Protein AF-X1AH30-F1 (afdb_monomer_lite)

Radius of gyration: 18.86 Å; chains: 1; bounding box: 40×48×44 Å

Foldseek 3Di:
DPCVVVVVVCVPPLPDAAEDEDLEDDDPNHQDVPVPWDWDADLPSNYIYTYNDDPCCRGVCQPVVNLVNVQSVCVVVVWHKDQWWWWWDADPPRDTDIDIDDDDPPPCQQVVLQPPPIGGQGRTIWIWDQDPNDIDIHDPDQWHKDWCQPPDCPRRVRVVCLQPDDDDWDADPFDADPNRTAHDPRHDTIITGGD

Secondary structure (DSSP, 8-state):
--HHHHHHHHTT---S-EEEEE--SEETTEE--GGG-EEEEETTTTEEEEES--SGGGT-IIIIIHHHHHHHHHHHHT-EEESEEEEEEEEGGGEEEEEEEE--TTSSHHHHHT-TTSEEEESS-EEEEEETTEEEEE---SEEEE--TT--TTT-HHHHHHHHSSS--EE-S-EEETTEEE-TTSS---EEEE-

Structure (mmCIF, N/CA/C/O backbone):
data_AF-X1AH30-F1
#
_entry.id   AF-X1AH30-F1
#
loop_
_atom_site.group_PDB
_atom_site.id
_atom_site.type_symbol
_atom_site.label_atom_id
_atom_site.label_alt_id
_atom_site.label_comp_id
_atom_site.label_asym_id
_atom_site.label_entity_id
_atom_site.label_seq_id
_atom_site.pdbx_PDB_ins_code
_atom_site.Cartn_x
_atom_site.Cartn_y
_atom_site.Cartn_z
_atom_site.occupancy
_atom_site.B_iso_or_equiv
_atom_site.auth_seq_id
_atom_site.auth_comp_id
_atom_site.auth_asym_id
_atom_site.auth_atom_id
_atom_site.pdbx_PDB_model_num
ATOM 1 N N . ARG A 1 1 ? 9.367 0.865 9.653 1.00 57.19 1 ARG A N 1
ATOM 2 C CA . ARG A 1 1 ? 9.700 0.164 10.931 1.00 57.19 1 ARG A CA 1
ATOM 3 C C . ARG A 1 1 ? 10.376 -1.174 10.608 1.00 57.19 1 ARG A C 1
ATOM 5 O O . ARG A 1 1 ? 9.945 -1.777 9.632 1.00 57.19 1 ARG A O 1
ATOM 12 N N . PRO A 1 2 ? 11.380 -1.659 11.365 1.00 63.94 2 PRO A N 1
ATOM 13 C CA . PRO A 1 2 ? 11.959 -2.989 11.145 1.00 63.94 2 PRO A CA 1
ATOM 14 C C . PRO A 1 2 ? 10.954 -4.086 11.525 1.00 63.94 2 PRO A C 1
ATOM 16 O O . PRO A 1 2 ? 10.577 -4.197 12.687 1.00 63.94 2 PRO A O 1
ATOM 19 N N . ALA A 1 3 ? 10.514 -4.898 10.560 1.00 73.94 3 ALA A N 1
ATOM 20 C CA . ALA A 1 3 ? 9.522 -5.952 10.809 1.00 73.94 3 ALA A CA 1
ATOM 21 C C . ALA A 1 3 ? 10.065 -7.121 11.660 1.00 73.94 3 ALA A C 1
ATOM 23 O O . ALA A 1 3 ? 9.287 -7.852 12.261 1.00 73.94 3 ALA A O 1
ATOM 24 N N . TYR A 1 4 ? 11.392 -7.276 11.743 1.00 81.44 4 TYR A N 1
ATOM 25 C CA . TYR A 1 4 ? 12.067 -8.371 12.449 1.00 81.44 4 TYR A CA 1
ATOM 26 C C . TYR A 1 4 ? 11.728 -8.449 13.947 1.00 81.44 4 TYR A C 1
ATOM 28 O O . TYR A 1 4 ? 11.507 -9.539 14.474 1.00 81.44 4 TYR A O 1
ATOM 36 N N . GLU A 1 5 ? 11.629 -7.305 14.632 1.00 86.31 5 GLU A N 1
ATOM 37 C CA . GLU A 1 5 ? 11.258 -7.273 16.054 1.00 86.31 5 GLU A CA 1
ATOM 38 C C . GLU A 1 5 ? 9.797 -7.664 16.288 1.00 86.31 5 GLU A C 1
ATOM 40 O O . GLU A 1 5 ? 9.486 -8.264 17.312 1.00 86.31 5 GLU A O 1
ATOM 45 N N . GLU A 1 6 ? 8.901 -7.382 15.338 1.00 83.69 6 GLU A N 1
ATOM 46 C CA . GLU A 1 6 ? 7.503 -7.814 15.426 1.00 83.69 6 GLU A CA 1
ATOM 47 C C . GLU A 1 6 ? 7.365 -9.300 15.076 1.00 83.69 6 GLU A C 1
ATOM 49 O O . GLU A 1 6 ? 6.706 -10.044 15.795 1.00 83.69 6 GLU A O 1
ATOM 54 N N . PHE A 1 7 ? 8.070 -9.761 14.038 1.00 85.00 7 PHE A N 1
ATOM 55 C CA . PHE A 1 7 ? 8.087 -11.166 13.629 1.00 85.00 7 PHE A CA 1
ATOM 56 C C . PHE A 1 7 ? 8.587 -12.091 14.749 1.00 85.00 7 PHE A C 1
ATOM 58 O O . PHE A 1 7 ? 8.002 -13.146 14.981 1.00 85.00 7 PHE A O 1
ATOM 65 N N . LYS A 1 8 ? 9.603 -11.675 15.520 1.00 87.75 8 LYS A N 1
ATOM 66 C CA . LYS A 1 8 ? 10.057 -12.427 16.703 1.00 87.75 8 LYS A CA 1
ATOM 67 C C . LYS A 1 8 ? 8.978 -12.567 17.786 1.00 87.75 8 LYS A C 1
ATOM 69 O O . LYS A 1 8 ? 8.911 -13.616 18.418 1.00 87.75 8 LYS A O 1
ATOM 74 N N . LYS A 1 9 ? 8.110 -11.565 17.983 1.00 89.06 9 LYS A N 1
ATOM 75 C CA . LYS A 1 9 ? 7.000 -11.643 18.957 1.00 89.06 9 LYS A CA 1
ATOM 76 C C . LYS A 1 9 ? 5.902 -12.618 18.538 1.00 89.06 9 LYS A C 1
ATOM 78 O O . LYS A 1 9 ? 5.187 -13.104 19.407 1.00 89.06 9 LYS A O 1
ATOM 83 N N . LEU A 1 10 ? 5.762 -12.910 17.239 1.00 88.00 10 LEU A N 1
ATOM 84 C CA . LEU A 1 10 ? 4.770 -13.874 16.754 1.00 88.00 10 LEU A CA 1
ATOM 85 C C . LEU A 1 10 ? 5.019 -15.279 17.316 1.00 88.00 10 LEU A C 1
ATOM 87 O O . LEU A 1 10 ? 4.065 -16.035 17.455 1.00 88.00 10 LEU A O 1
ATOM 91 N N . ASN A 1 11 ? 6.267 -15.631 17.655 1.00 88.56 11 ASN A N 1
ATOM 92 C CA . ASN A 1 11 ? 6.624 -16.897 18.309 1.00 88.56 11 ASN A CA 1
ATOM 93 C C . ASN A 1 11 ? 6.034 -18.146 17.605 1.00 88.56 11 ASN A C 1
ATOM 95 O O . ASN A 1 11 ? 5.509 -19.053 18.245 1.00 88.56 11 ASN A O 1
ATOM 99 N N . GLY A 1 12 ? 6.067 -18.157 16.266 1.00 86.94 12 GLY A N 1
ATOM 100 C CA . GLY A 1 12 ? 5.479 -19.215 15.431 1.00 86.94 12 GLY A CA 1
ATOM 101 C C . GLY A 1 12 ? 3.998 -19.031 15.065 1.00 86.94 12 GLY A C 1
ATOM 102 O O . GLY A 1 12 ? 3.467 -19.844 14.314 1.00 86.94 12 GLY A O 1
ATOM 103 N N . SER A 1 13 ? 3.332 -17.975 15.544 1.00 89.88 13 SER A N 1
ATOM 104 C CA . SER A 1 13 ? 1.950 -17.640 15.171 1.00 89.88 13 SER A CA 1
ATOM 105 C C . SER A 1 13 ? 1.798 -17.365 13.664 1.00 89.88 13 SER A C 1
ATOM 107 O O . SER A 1 13 ? 2.613 -16.628 13.101 1.00 89.88 13 SER A O 1
ATOM 109 N N . PRO A 1 14 ? 0.731 -17.877 13.018 1.00 86.94 14 PRO A N 1
ATOM 110 C CA . PRO A 1 14 ? 0.414 -17.597 11.622 1.00 86.94 14 PRO A CA 1
ATOM 111 C C . PRO A 1 14 ? -0.366 -16.286 11.397 1.00 86.94 14 PRO A C 1
ATOM 113 O O . PRO A 1 14 ? -0.721 -16.018 10.253 1.00 86.94 14 PRO A O 1
ATOM 116 N N . ASP A 1 15 ? -0.657 -15.461 12.420 1.00 87.75 15 ASP A N 1
ATOM 117 C CA . ASP A 1 15 ? -1.363 -14.172 12.227 1.00 87.75 15 ASP A CA 1
ATOM 118 C C . ASP A 1 15 ? -0.439 -13.077 11.657 1.00 87.75 15 ASP A C 1
ATOM 120 O O . ASP A 1 15 ? -0.118 -12.075 12.297 1.00 87.75 15 ASP A O 1
ATOM 124 N N . PHE A 1 16 ? 0.015 -13.295 10.425 1.00 89.69 16 PHE A N 1
ATOM 125 C CA . PHE A 1 16 ? 0.706 -12.317 9.597 1.00 89.69 16 PHE A CA 1
ATOM 126 C C . PHE A 1 16 ? 0.351 -12.532 8.123 1.00 89.69 16 PHE A C 1
ATOM 128 O O . PHE A 1 16 ? -0.046 -13.615 7.703 1.00 89.69 16 PHE A O 1
ATOM 135 N N . PHE A 1 17 ? 0.503 -11.488 7.311 1.00 92.31 17 PHE A N 1
ATOM 136 C CA . PHE A 1 17 ? 0.288 -11.594 5.870 1.00 92.31 17 PHE A CA 1
ATOM 137 C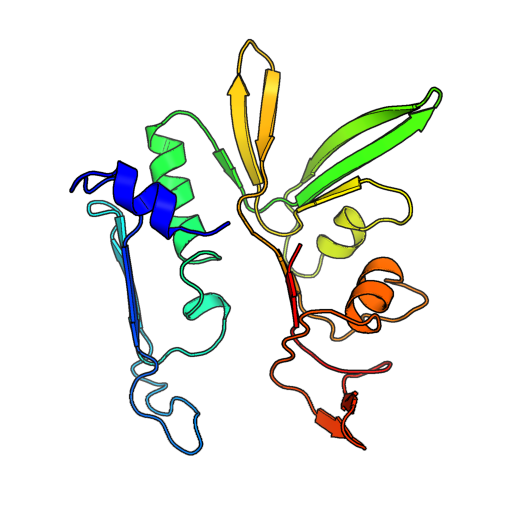 C . PHE A 1 17 ? 1.530 -12.179 5.194 1.00 92.31 17 PHE A C 1
ATOM 139 O O . PHE A 1 17 ? 2.618 -11.601 5.267 1.00 92.31 17 PHE A O 1
ATOM 146 N N . PHE A 1 18 ? 1.368 -13.323 4.532 1.00 92.44 18 PHE A N 1
ATOM 147 C CA . PHE A 1 18 ? 2.451 -14.003 3.825 1.00 92.44 18 PHE A CA 1
ATOM 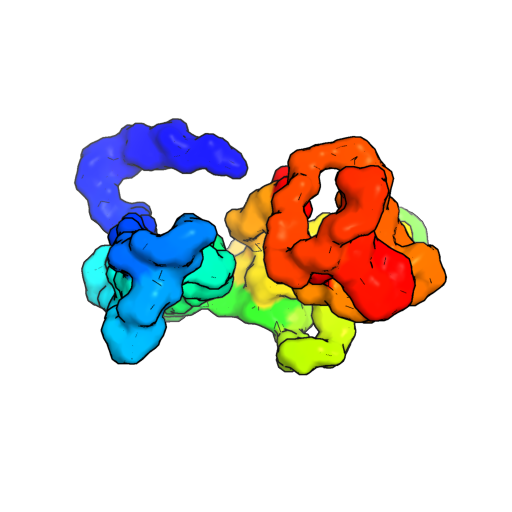148 C C . PHE A 1 18 ? 2.557 -13.500 2.381 1.00 92.44 18 PHE A C 1
ATOM 150 O O . PHE A 1 18 ? 1.557 -13.433 1.667 1.00 92.44 18 PHE A O 1
ATOM 157 N N . PHE A 1 19 ? 3.773 -13.200 1.920 1.00 93.31 19 PHE A N 1
ATOM 158 C CA . PHE A 1 19 ? 4.036 -12.759 0.548 1.00 93.31 19 PHE A CA 1
ATOM 159 C C . PHE A 1 19 ? 5.149 -13.603 -0.067 1.00 93.31 19 PHE A C 1
ATOM 161 O O . PHE A 1 19 ? 6.303 -13.492 0.344 1.00 93.31 19 PHE A O 1
ATOM 168 N N . LEU A 1 20 ? 4.820 -14.394 -1.090 1.00 94.81 20 LEU A N 1
ATOM 169 C CA . LEU A 1 20 ? 5.810 -14.991 -1.981 1.00 94.81 20 LEU A CA 1
ATOM 170 C C . LEU A 1 20 ? 5.837 -14.205 -3.293 1.00 94.81 20 LEU A C 1
ATOM 172 O O . LEU A 1 20 ? 4.838 -14.115 -4.010 1.00 94.81 20 LEU A O 1
ATOM 176 N N . HIS A 1 21 ? 6.99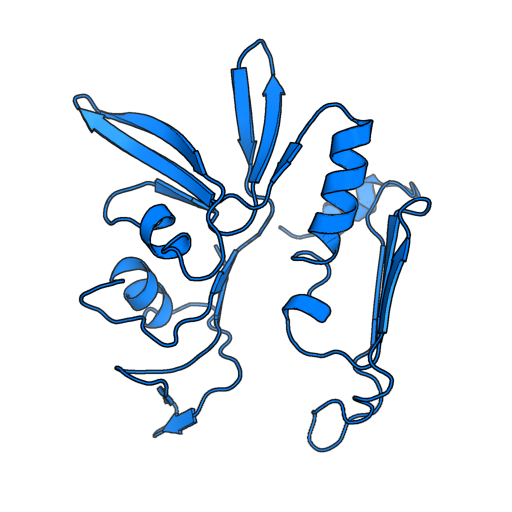6 -13.636 -3.606 1.00 95.81 21 HIS A N 1
ATOM 177 C CA . HIS A 1 21 ? 7.239 -12.893 -4.837 1.00 95.81 21 HIS A CA 1
ATOM 178 C C . HIS A 1 21 ? 8.330 -13.572 -5.663 1.00 95.81 21 HIS A C 1
ATOM 180 O O . HIS A 1 21 ? 9.316 -14.068 -5.121 1.00 95.81 21 HIS A O 1
ATOM 186 N N . SER A 1 22 ? 8.158 -13.574 -6.983 1.00 95.69 22 SER A N 1
ATOM 187 C CA . SER A 1 22 ? 9.225 -13.859 -7.933 1.00 95.69 22 SER A CA 1
ATOM 188 C C . SER A 1 22 ? 9.120 -12.934 -9.139 1.00 95.69 22 SER A C 1
ATOM 190 O O . SER A 1 22 ? 8.065 -12.801 -9.766 1.00 95.69 22 SER A O 1
ATOM 192 N N . ALA A 1 23 ? 10.252 -12.341 -9.509 1.00 95.50 23 ALA A N 1
ATOM 193 C CA . ALA A 1 23 ? 10.381 -11.571 -10.739 1.00 95.50 23 ALA A CA 1
ATOM 194 C C . ALA A 1 23 ? 10.353 -12.453 -12.004 1.00 95.50 23 ALA A C 1
ATOM 196 O O . ALA A 1 23 ? 10.194 -11.927 -13.104 1.00 95.50 23 ALA A O 1
ATOM 197 N N . GLY A 1 24 ? 10.443 -13.781 -11.863 1.00 95.81 24 GLY A N 1
ATOM 198 C CA . GLY A 1 24 ? 10.478 -14.711 -12.989 1.00 95.81 24 GLY A CA 1
ATOM 199 C C . GLY A 1 24 ? 11.814 -14.710 -13.728 1.00 95.81 24 GLY A C 1
ATOM 200 O O . GLY A 1 24 ? 12.845 -14.307 -13.189 1.00 95.81 24 GLY A O 1
ATOM 201 N N . ARG A 1 25 ? 11.787 -15.158 -14.986 1.00 96.81 25 ARG A N 1
ATOM 202 C CA . ARG A 1 25 ? 12.926 -15.064 -15.905 1.00 96.81 25 ARG A CA 1
ATOM 203 C C . ARG A 1 25 ? 13.156 -13.605 -16.300 1.00 96.81 25 ARG A C 1
ATOM 205 O O . ARG A 1 25 ? 12.202 -12.898 -16.637 1.00 96.81 25 ARG A O 1
ATOM 212 N N . LEU A 1 26 ? 14.415 -13.173 -16.271 1.00 96.94 26 LEU A N 1
ATOM 213 C CA . LEU A 1 26 ? 14.823 -11.804 -16.585 1.00 96.94 26 LEU A CA 1
ATOM 214 C C . LEU A 1 26 ? 15.719 -11.760 -17.825 1.00 96.94 26 LEU A C 1
ATOM 216 O O . LEU A 1 26 ? 16.608 -12.594 -17.972 1.00 96.94 26 LEU A O 1
ATOM 220 N N . GLU A 1 27 ? 15.548 -10.729 -18.645 1.00 96.69 27 GLU A N 1
ATOM 221 C CA . GLU A 1 27 ? 16.502 -10.310 -19.677 1.00 96.69 27 GLU A CA 1
ATOM 222 C C . GLU A 1 27 ? 16.795 -8.821 -19.455 1.00 96.69 27 GLU A C 1
ATOM 224 O O . GLU A 1 27 ? 15.880 -8.038 -19.207 1.00 96.69 27 GLU A O 1
ATOM 229 N N . ASN A 1 28 ? 18.072 -8.420 -19.455 1.00 94.12 28 ASN A N 1
ATOM 230 C CA . ASN A 1 28 ? 18.507 -7.053 -19.109 1.00 94.12 28 ASN A CA 1
ATOM 231 C C . ASN A 1 28 ? 17.924 -6.518 -17.777 1.00 94.12 28 ASN A C 1
ATOM 233 O O . ASN A 1 28 ? 17.660 -5.328 -17.627 1.00 94.12 28 ASN A O 1
ATOM 237 N N . GLY A 1 29 ? 17.691 -7.412 -16.808 1.00 90.75 29 GLY A N 1
ATOM 238 C CA . GLY A 1 29 ? 17.073 -7.091 -15.517 1.00 90.75 29 GLY A CA 1
ATOM 239 C C . GLY A 1 29 ? 15.544 -6.954 -15.538 1.00 90.75 29 GLY A C 1
ATOM 240 O O . GLY A 1 29 ? 14.959 -6.743 -14.479 1.00 90.75 29 GLY A O 1
ATOM 241 N N . VAL A 1 30 ? 14.885 -7.111 -16.692 1.00 92.00 30 VAL A N 1
ATOM 242 C CA . VAL A 1 30 ? 13.434 -6.945 -16.874 1.00 92.00 30 VAL A CA 1
ATOM 243 C C . VAL A 1 30 ? 12.738 -8.296 -17.066 1.00 92.00 30 VAL A C 1
ATOM 245 O O . VAL A 1 30 ? 13.224 -9.171 -17.775 1.00 92.00 30 VAL A O 1
ATOM 248 N N . SER A 1 31 ? 11.579 -8.467 -16.431 1.00 94.00 31 SER A N 1
ATOM 249 C CA . SER A 1 31 ? 10.774 -9.689 -16.467 1.00 94.00 31 SER A CA 1
ATOM 250 C C . SER A 1 31 ? 10.052 -9.864 -17.802 1.00 94.00 31 SER A C 1
ATOM 252 O O . SER A 1 31 ? 9.150 -9.087 -18.137 1.00 94.00 31 SER A O 1
ATOM 254 N N . VAL A 1 32 ? 10.451 -10.907 -18.534 1.00 96.00 32 VAL A N 1
ATOM 255 C CA . VAL A 1 32 ? 10.080 -11.163 -19.938 1.00 96.00 32 VAL A CA 1
ATOM 256 C C . VAL A 1 32 ? 8.918 -12.137 -20.128 1.00 96.00 32 VAL A C 1
ATOM 258 O O . VAL A 1 32 ? 8.255 -12.099 -21.161 1.00 96.00 32 VAL A O 1
ATOM 261 N N . ASP A 1 33 ? 8.601 -12.961 -19.129 1.00 95.50 33 ASP A N 1
ATOM 262 C CA . ASP A 1 33 ? 7.477 -13.910 -19.169 1.00 95.50 33 ASP A CA 1
ATOM 263 C C . ASP A 1 33 ? 6.140 -13.205 -18.822 1.00 95.50 33 ASP A C 1
ATOM 265 O O . ASP A 1 33 ? 5.430 -13.545 -17.870 1.00 95.50 33 ASP A O 1
ATOM 269 N N . ILE A 1 34 ? 5.832 -12.145 -19.582 1.00 92.62 34 ILE A N 1
ATOM 270 C CA . ILE A 1 34 ? 4.731 -11.192 -19.350 1.00 92.62 34 ILE A CA 1
ATOM 271 C C . ILE A 1 34 ? 3.357 -11.872 -19.450 1.00 92.62 34 ILE A C 1
ATOM 273 O O . ILE A 1 34 ? 2.466 -11.596 -18.646 1.00 92.62 34 ILE A O 1
ATOM 277 N N . ASP A 1 35 ? 3.204 -12.797 -20.396 1.00 95.75 35 ASP A N 1
ATOM 278 C CA . ASP A 1 35 ? 2.026 -13.647 -20.611 1.00 95.75 35 ASP A CA 1
ATOM 279 C C . ASP A 1 35 ? 1.692 -14.527 -19.390 1.00 95.75 35 ASP A C 1
ATOM 281 O O . ASP A 1 35 ? 0.525 -14.818 -19.097 1.00 95.75 35 ASP A O 1
ATOM 285 N N . LYS A 1 36 ? 2.722 -14.904 -18.626 1.00 95.94 36 LYS A N 1
ATOM 286 C CA . LYS A 1 36 ? 2.649 -15.740 -17.419 1.00 95.94 36 LYS A CA 1
ATOM 287 C C . LYS A 1 36 ? 2.586 -14.916 -16.129 1.00 95.94 36 LYS A C 1
ATOM 289 O O . LYS A 1 36 ? 2.709 -15.485 -15.044 1.00 95.94 36 LYS A O 1
ATOM 294 N N . ARG A 1 37 ? 2.368 -13.596 -16.190 1.00 95.75 37 ARG A N 1
ATOM 295 C CA . ARG A 1 37 ? 2.118 -12.767 -14.994 1.00 95.75 37 ARG A CA 1
ATOM 296 C C . ARG A 1 37 ? 0.869 -13.226 -14.262 1.00 95.75 37 ARG A C 1
ATOM 298 O O . ARG A 1 37 ? -0.220 -13.231 -14.835 1.00 95.75 37 ARG A O 1
ATOM 305 N N . ARG A 1 38 ? 1.007 -13.591 -12.988 1.00 95.38 38 ARG A N 1
ATOM 306 C CA . ARG A 1 38 ? -0.119 -13.969 -12.121 1.00 95.38 38 ARG A CA 1
ATOM 307 C C . ARG A 1 38 ? 0.055 -13.344 -10.742 1.00 95.38 38 ARG A C 1
ATOM 309 O O . ARG A 1 38 ? 1.177 -13.171 -10.267 1.00 95.38 38 ARG A O 1
ATOM 316 N N . ILE A 1 39 ? -1.073 -13.011 -10.124 1.00 95.88 39 ILE A N 1
ATOM 317 C CA . ILE A 1 39 ? -1.175 -12.619 -8.720 1.00 95.88 39 ILE A CA 1
ATOM 318 C C . ILE A 1 39 ? -2.336 -13.425 -8.145 1.00 95.88 39 ILE A C 1
ATOM 320 O O . ILE A 1 39 ? -3.473 -13.242 -8.576 1.00 95.88 39 ILE A O 1
ATOM 324 N N . TYR A 1 40 ? -2.046 -14.313 -7.202 1.00 96.06 40 TYR A N 1
ATOM 325 C CA . TYR A 1 40 ? -3.045 -15.066 -6.447 1.00 96.06 40 TYR A CA 1
ATOM 326 C C . TYR A 1 40 ? -3.115 -14.499 -5.032 1.00 96.06 40 TYR A C 1
ATOM 328 O O . TYR A 1 40 ? -2.081 -14.163 -4.451 1.00 96.06 40 TYR A O 1
ATOM 336 N N . ILE A 1 41 ? -4.326 -14.361 -4.498 1.00 95.75 41 ILE A N 1
ATOM 337 C CA . ILE A 1 41 ? -4.586 -13.793 -3.174 1.00 95.75 41 ILE A CA 1
ATOM 338 C C . ILE A 1 41 ? -5.494 -14.767 -2.438 1.00 95.75 41 ILE A C 1
ATOM 340 O O . ILE A 1 41 ? -6.650 -14.944 -2.813 1.00 95.75 41 ILE A O 1
ATOM 344 N N . ASP A 1 42 ? -4.938 -15.393 -1.413 1.00 95.31 42 ASP A N 1
ATOM 345 C CA . ASP A 1 42 ? -5.619 -16.313 -0.522 1.00 95.31 42 ASP A CA 1
ATOM 346 C C . ASP A 1 42 ? -6.177 -15.533 0.676 1.00 95.31 42 ASP A C 1
ATOM 348 O O . ASP A 1 42 ? -5.435 -14.897 1.432 1.00 95.31 42 ASP A O 1
ATOM 352 N N . LEU A 1 43 ? -7.501 -15.554 0.819 1.00 93.56 43 LEU A N 1
ATOM 353 C CA . LEU A 1 43 ? -8.242 -14.846 1.863 1.00 93.56 43 LEU A CA 1
ATOM 354 C C . LEU A 1 43 ? -8.471 -15.697 3.127 1.00 93.56 43 LEU A C 1
ATOM 356 O O . LEU A 1 43 ? -8.876 -15.153 4.162 1.00 93.56 43 LEU A O 1
ATOM 360 N N . GLU A 1 44 ? -8.197 -16.998 3.056 1.00 92.06 44 GLU A N 1
ATOM 361 C CA . GLU A 1 44 ? -8.347 -17.960 4.148 1.00 92.06 44 GLU A CA 1
ATOM 362 C C . GLU A 1 44 ? -7.017 -18.089 4.901 1.00 92.06 44 GLU A C 1
ATOM 364 O O . GLU A 1 44 ? -6.936 -17.758 6.085 1.00 92.06 44 GLU A O 1
ATOM 369 N N . GLU A 1 45 ? -5.939 -18.430 4.189 1.00 92.56 45 GLU A N 1
ATOM 370 C CA . GLU A 1 45 ? -4.578 -18.531 4.729 1.00 92.56 45 GLU A CA 1
ATOM 371 C C . GLU A 1 45 ? -3.840 -17.174 4.804 1.00 92.56 45 GLU A C 1
ATOM 373 O O . GLU A 1 45 ? -2.713 -17.109 5.294 1.00 92.56 45 GLU A O 1
ATOM 378 N N . ASN A 1 46 ? -4.462 -16.080 4.340 1.00 93.81 46 ASN A N 1
ATOM 379 C CA . ASN A 1 46 ? -3.914 -14.710 4.297 1.00 93.81 46 ASN A CA 1
ATOM 380 C C . ASN A 1 46 ? -2.573 -14.608 3.535 1.00 93.81 46 ASN A C 1
ATOM 382 O O . ASN A 1 46 ? -1.605 -13.993 4.003 1.00 93.81 46 ASN A O 1
ATOM 386 N N . ARG A 1 47 ? -2.512 -15.216 2.344 1.00 95.31 47 ARG A N 1
ATOM 387 C CA . ARG A 1 47 ? -1.297 -15.315 1.515 1.00 95.31 47 ARG A CA 1
ATOM 388 C C . ARG A 1 47 ? -1.436 -14.558 0.200 1.00 95.31 47 ARG A C 1
ATOM 390 O O . ARG A 1 47 ? -2.516 -14.469 -0.374 1.00 95.31 47 ARG A O 1
ATOM 397 N N . VAL A 1 48 ? -0.324 -14.058 -0.329 1.00 96.62 48 VAL A N 1
ATOM 398 C CA . VAL A 1 48 ? -0.235 -13.542 -1.700 1.00 96.62 48 VAL A CA 1
ATOM 399 C C . VAL A 1 48 ? 0.938 -14.180 -2.426 1.00 96.62 48 VAL A C 1
ATOM 401 O O . VAL A 1 48 ? 2.061 -14.198 -1.923 1.00 96.62 48 VAL A O 1
ATOM 404 N N . TYR A 1 49 ? 0.676 -14.634 -3.648 1.00 96.00 49 TYR A N 1
ATOM 405 C CA . TYR A 1 49 ? 1.665 -15.184 -4.567 1.00 96.00 49 TYR A CA 1
ATOM 406 C C . TYR A 1 49 ? 1.721 -14.299 -5.812 1.00 96.00 49 TYR A C 1
ATOM 408 O O . TYR A 1 49 ? 0.732 -14.204 -6.536 1.00 96.00 49 TYR A O 1
ATOM 416 N N . SER A 1 50 ? 2.852 -13.645 -6.077 1.00 96.12 50 SER A N 1
ATOM 417 C CA . SER A 1 50 ? 3.040 -12.789 -7.258 1.00 96.12 50 SER A CA 1
ATOM 418 C C . SER A 1 50 ? 4.234 -13.258 -8.081 1.00 96.12 50 SER A C 1
ATOM 420 O O . SER A 1 50 ? 5.360 -13.273 -7.587 1.00 96.12 50 SER A O 1
ATOM 422 N N . ILE A 1 51 ? 3.992 -13.638 -9.338 1.00 96.19 51 ILE A N 1
ATOM 423 C CA . ILE A 1 51 ? 5.007 -14.215 -10.231 1.00 96.19 51 ILE A CA 1
ATOM 424 C C . ILE A 1 51 ? 5.113 -13.456 -11.557 1.00 96.19 51 ILE A C 1
ATOM 426 O O . ILE A 1 51 ? 4.116 -12.956 -12.085 1.00 96.19 51 ILE A O 1
ATOM 430 N N . ASN A 1 52 ? 6.336 -13.390 -12.091 1.00 95.88 52 ASN A N 1
ATOM 431 C CA . ASN A 1 52 ? 6.711 -12.676 -13.321 1.00 95.88 52 ASN A CA 1
ATOM 432 C C . ASN A 1 52 ? 6.427 -11.155 -13.260 1.00 95.88 52 ASN A C 1
ATOM 434 O O . ASN A 1 52 ? 6.270 -10.476 -14.277 1.00 95.88 52 ASN A O 1
ATOM 438 N N . ASN A 1 53 ? 6.345 -10.604 -12.044 1.00 92.94 53 ASN A N 1
ATOM 439 C CA . ASN A 1 53 ? 6.065 -9.196 -11.765 1.00 92.94 53 ASN A CA 1
ATOM 440 C C . ASN A 1 53 ? 7.307 -8.493 -11.203 1.00 92.94 53 ASN A C 1
ATOM 442 O O . ASN A 1 53 ? 8.016 -9.053 -10.376 1.00 92.94 53 ASN A O 1
ATOM 446 N N . GLN A 1 54 ? 7.529 -7.240 -11.599 1.00 90.56 54 GLN A N 1
ATOM 447 C CA . GLN A 1 54 ? 8.537 -6.354 -10.986 1.00 90.56 54 GLN A CA 1
ATOM 448 C C . GLN A 1 54 ? 8.000 -4.957 -10.665 1.00 90.56 54 GLN A C 1
ATOM 450 O O . GLN A 1 54 ? 8.527 -4.274 -9.791 1.00 90.56 54 GLN A O 1
ATOM 455 N N . TYR A 1 55 ? 6.936 -4.519 -11.345 1.00 87.50 55 TYR A N 1
ATOM 456 C CA . TYR A 1 55 ? 6.344 -3.212 -11.089 1.00 87.50 55 TYR A CA 1
ATOM 457 C C . TYR A 1 55 ? 5.796 -3.135 -9.658 1.00 87.50 55 TYR A C 1
ATOM 459 O O . TYR A 1 55 ? 5.173 -4.084 -9.168 1.00 87.50 55 TYR A O 1
ATOM 467 N N . ALA A 1 56 ? 6.025 -2.004 -8.989 1.00 84.12 56 ALA A N 1
ATOM 468 C CA . ALA A 1 56 ? 5.883 -1.874 -7.540 1.00 84.12 56 ALA A CA 1
ATOM 469 C C . ALA A 1 56 ? 4.501 -2.291 -7.006 1.00 84.12 56 ALA A C 1
ATOM 471 O O . ALA A 1 56 ? 4.422 -3.064 -6.056 1.00 84.12 56 ALA A O 1
ATOM 472 N N . GLY A 1 57 ? 3.408 -1.878 -7.660 1.00 82.50 57 GLY A N 1
ATOM 473 C CA . GLY A 1 57 ? 2.037 -2.230 -7.249 1.00 82.50 57 GLY A CA 1
ATOM 474 C C . GLY A 1 57 ? 1.708 -3.733 -7.259 1.00 82.50 57 GLY A C 1
ATOM 475 O O . GLY A 1 57 ? 0.742 -4.139 -6.614 1.00 82.50 57 GLY A O 1
ATOM 476 N N . ASN A 1 58 ? 2.525 -4.542 -7.944 1.00 88.75 58 ASN A N 1
ATOM 477 C CA . ASN A 1 58 ? 2.395 -5.997 -8.058 1.00 88.75 58 ASN A CA 1
ATOM 478 C C . ASN A 1 58 ? 3.499 -6.758 -7.297 1.00 88.75 58 ASN A C 1
ATOM 480 O O . ASN A 1 58 ? 3.499 -7.988 -7.315 1.00 88.75 58 ASN A O 1
ATOM 484 N N . SER A 1 59 ? 4.458 -6.055 -6.684 1.00 87.88 59 SER A N 1
ATOM 485 C CA . SER A 1 59 ? 5.713 -6.647 -6.178 1.00 87.88 59 SER A CA 1
ATOM 486 C C . SER A 1 59 ? 6.052 -6.197 -4.752 1.00 87.88 59 SER A C 1
ATOM 488 O O . SER A 1 59 ? 6.564 -6.981 -3.961 1.00 87.88 59 SER A O 1
ATOM 490 N N . LEU A 1 60 ? 5.693 -4.964 -4.375 1.00 87.19 60 LEU A N 1
ATOM 491 C CA . LEU A 1 60 ? 5.761 -4.488 -2.994 1.00 87.19 60 LEU A CA 1
ATOM 492 C C . LEU A 1 60 ? 4.583 -5.068 -2.199 1.00 87.19 60 LEU A C 1
ATOM 494 O O . LEU A 1 60 ? 3.490 -4.494 -2.174 1.00 87.19 60 LEU A O 1
ATOM 498 N N . GLY A 1 61 ? 4.820 -6.206 -1.538 1.00 84.44 61 GLY A N 1
ATOM 499 C CA . GLY A 1 61 ? 3.821 -6.916 -0.728 1.00 84.44 61 GLY A CA 1
ATOM 500 C C . GLY A 1 61 ? 3.052 -5.996 0.224 1.00 84.44 61 GLY A C 1
ATOM 501 O O . GLY A 1 61 ? 1.826 -6.003 0.230 1.00 84.44 61 GLY A O 1
ATOM 502 N N . LEU A 1 62 ? 3.755 -5.112 0.937 1.00 82.06 62 LEU A N 1
ATOM 503 C CA . LEU A 1 62 ? 3.175 -4.226 1.953 1.00 82.06 62 LEU A CA 1
ATOM 504 C C . LEU A 1 62 ? 2.273 -3.088 1.425 1.00 82.06 62 LEU A C 1
ATOM 506 O O . LEU A 1 62 ? 1.680 -2.397 2.247 1.00 82.06 62 LEU A O 1
ATOM 510 N N . LYS A 1 63 ? 2.132 -2.892 0.102 1.00 84.00 63 LYS A N 1
ATOM 511 C CA . LYS A 1 63 ? 1.209 -1.890 -0.473 1.00 84.00 63 LYS A CA 1
ATOM 512 C C . LYS A 1 63 ? -0.109 -2.534 -0.931 1.00 84.00 63 LYS A C 1
ATOM 514 O O . LYS A 1 63 ? -0.835 -3.118 -0.127 1.00 84.00 63 LYS A O 1
ATOM 519 N N . LYS A 1 64 ? -0.443 -2.482 -2.229 1.00 85.56 64 LYS A N 1
ATOM 520 C CA . LYS A 1 64 ? -1.764 -2.900 -2.755 1.00 85.56 64 LYS A CA 1
ATOM 521 C C . LYS A 1 64 ? -2.047 -4.406 -2.640 1.00 85.56 64 LYS A C 1
ATOM 523 O O . LYS A 1 64 ? -3.180 -4.824 -2.878 1.00 85.56 64 LYS A O 1
ATOM 528 N N . LEU A 1 65 ? -1.052 -5.224 -2.300 1.00 90.38 65 LEU A N 1
ATOM 529 C CA . LEU A 1 65 ? -1.232 -6.652 -2.031 1.00 90.38 65 LEU A CA 1
ATOM 530 C C . LEU A 1 65 ? -1.702 -6.867 -0.582 1.00 90.38 65 LEU A C 1
ATOM 532 O O . LEU A 1 65 ? -2.799 -7.384 -0.380 1.00 90.38 65 LEU A O 1
ATOM 536 N N . ALA A 1 66 ? -0.959 -6.359 0.408 1.00 90.06 66 ALA A N 1
ATOM 537 C CA . ALA A 1 66 ? -1.352 -6.348 1.819 1.00 90.06 66 ALA A CA 1
ATOM 538 C C . ALA A 1 66 ? -2.709 -5.678 2.048 1.00 90.06 66 ALA A C 1
ATOM 540 O O . ALA A 1 66 ? -3.518 -6.194 2.810 1.00 90.06 66 ALA A O 1
ATOM 541 N N . PHE A 1 67 ? -2.992 -4.577 1.346 1.00 92.62 67 PHE A N 1
ATOM 542 C CA . PHE A 1 67 ? -4.264 -3.860 1.455 1.00 92.62 67 PHE A CA 1
ATOM 543 C C . PHE A 1 67 ? -5.494 -4.750 1.189 1.00 92.62 67 PHE A C 1
ATOM 545 O O . PHE A 1 67 ? -6.510 -4.622 1.866 1.00 92.62 67 PHE A O 1
ATOM 552 N N . ARG A 1 68 ? -5.403 -5.709 0.257 1.00 93.88 68 ARG A N 1
ATOM 553 C CA . ARG A 1 68 ? -6.516 -6.625 -0.056 1.00 93.88 68 ARG A CA 1
ATOM 554 C C . ARG A 1 68 ? -6.751 -7.659 1.049 1.00 93.88 68 ARG A C 1
ATOM 556 O O . ARG A 1 68 ? -7.900 -7.946 1.372 1.00 93.88 68 ARG A O 1
ATOM 563 N N . LEU A 1 69 ? -5.681 -8.157 1.674 1.00 95.50 69 LEU A N 1
ATOM 564 C CA . LEU A 1 69 ? -5.781 -8.985 2.882 1.00 95.50 69 LEU A CA 1
ATOM 565 C C . LEU A 1 69 ? -6.283 -8.168 4.086 1.00 95.50 69 LEU A C 1
ATOM 567 O O . LEU A 1 69 ? -7.055 -8.669 4.902 1.00 95.50 69 LEU A O 1
ATOM 571 N N . ALA A 1 70 ? -5.896 -6.892 4.168 1.00 94.94 70 ALA A N 1
ATOM 572 C CA . ALA A 1 70 ? -6.314 -5.978 5.222 1.00 94.94 70 ALA A CA 1
ATOM 573 C C . ALA A 1 70 ? -7.816 -5.686 5.194 1.00 94.94 70 ALA A C 1
ATOM 575 O O . ALA A 1 70 ? -8.424 -5.744 6.252 1.00 94.94 70 ALA A O 1
ATOM 576 N N . ILE A 1 71 ? -8.427 -5.458 4.023 1.00 95.69 71 ILE A N 1
ATOM 577 C CA . ILE A 1 71 ? -9.891 -5.299 3.889 1.00 95.69 71 ILE A CA 1
ATOM 578 C C . ILE A 1 71 ? -10.626 -6.504 4.493 1.00 95.69 71 ILE A C 1
ATOM 580 O O . ILE A 1 71 ? -11.536 -6.341 5.303 1.00 95.69 71 ILE A O 1
ATOM 584 N N . ASN A 1 72 ? -10.185 -7.718 4.158 1.00 95.75 72 ASN A N 1
ATOM 585 C CA . ASN A 1 72 ? -10.753 -8.963 4.673 1.00 95.75 72 ASN A CA 1
ATOM 586 C C . ASN A 1 72 ? -10.550 -9.113 6.199 1.00 95.75 72 ASN A C 1
ATOM 588 O O . ASN A 1 72 ? -11.501 -9.380 6.932 1.00 95.75 72 ASN A O 1
ATOM 592 N N . LYS A 1 73 ? -9.338 -8.861 6.723 1.00 95.06 73 LYS A N 1
ATOM 593 C CA . LYS A 1 73 ? -9.076 -8.868 8.179 1.00 95.06 73 LYS A CA 1
ATOM 594 C C . LYS A 1 73 ? -9.912 -7.803 8.912 1.00 95.06 73 LYS A C 1
ATOM 596 O O . LYS A 1 73 ? -10.530 -8.120 9.922 1.00 95.06 73 LYS A O 1
ATOM 601 N N . ALA A 1 74 ? -10.030 -6.599 8.357 1.00 96.19 74 ALA A N 1
ATOM 602 C CA . ALA A 1 74 ? -10.818 -5.491 8.898 1.00 96.19 74 ALA A CA 1
ATOM 603 C C . ALA A 1 74 ? -12.319 -5.818 8.986 1.00 96.19 74 ALA A C 1
ATOM 605 O O . ALA A 1 74 ? -12.930 -5.648 10.044 1.00 96.19 74 ALA A O 1
ATOM 606 N N . GLN A 1 75 ? -12.880 -6.396 7.918 1.00 95.62 75 GLN A N 1
ATOM 607 C CA . GLN A 1 75 ? -14.271 -6.851 7.851 1.00 95.62 75 GLN A CA 1
ATOM 608 C C . GLN A 1 75 ? -14.585 -7.975 8.857 1.00 95.62 75 GLN A C 1
ATOM 610 O O . GLN A 1 75 ? -15.724 -8.076 9.315 1.00 95.62 75 GLN A O 1
ATOM 615 N N . ARG A 1 76 ? -13.597 -8.802 9.232 1.00 94.56 76 ARG A N 1
ATOM 616 C CA . ARG A 1 76 ? -13.726 -9.821 10.294 1.00 94.56 76 ARG A CA 1
ATOM 617 C C . ARG A 1 76 ? -13.568 -9.244 11.710 1.00 94.56 76 ARG A C 1
ATOM 619 O O . ARG A 1 76 ? -14.168 -9.758 12.647 1.00 94.56 76 ARG A O 1
ATOM 626 N N . GLU A 1 77 ? -12.783 -8.179 11.877 1.00 95.12 77 GLU A N 1
ATOM 627 C CA . GLU A 1 77 ? -12.362 -7.635 13.182 1.00 95.12 77 GLU A CA 1
ATOM 628 C C . GLU A 1 77 ? -13.045 -6.309 13.588 1.00 95.12 77 GLU A C 1
ATOM 630 O O . GLU A 1 77 ? -12.662 -5.689 14.589 1.00 95.12 77 GLU A O 1
ATOM 635 N N . GLY A 1 78 ? -14.037 -5.842 12.824 1.00 96.00 78 GLY A N 1
ATOM 636 C CA . GLY A 1 78 ? -14.826 -4.649 13.154 1.00 96.00 78 GLY A CA 1
ATOM 637 C C . GLY A 1 78 ? -14.068 -3.324 13.005 1.00 96.00 78 GLY A C 1
ATOM 638 O O . GLY A 1 78 ? -14.250 -2.406 13.809 1.00 96.00 78 GLY A O 1
ATOM 639 N N . TRP A 1 79 ? -13.198 -3.219 12.001 1.00 97.25 79 TRP A N 1
ATOM 640 C CA . TRP A 1 79 ? -12.533 -1.972 11.601 1.00 97.25 79 TRP A CA 1
ATOM 641 C C . TRP A 1 79 ? -12.567 -1.813 10.070 1.00 97.25 79 TRP A C 1
ATOM 643 O O . TRP A 1 79 ? -13.117 -2.670 9.384 1.00 97.25 79 TRP A O 1
ATOM 653 N N . LEU A 1 80 ? -12.050 -0.707 9.524 1.00 97.25 80 LEU A N 1
ATOM 654 C CA . LEU A 1 80 ? -12.051 -0.436 8.076 1.00 97.25 80 LEU A CA 1
ATOM 655 C C . LEU A 1 80 ? -10.623 -0.263 7.545 1.00 97.25 80 LEU A C 1
ATOM 657 O O . LEU A 1 80 ? -9.821 0.442 8.161 1.00 97.25 80 LEU A O 1
ATOM 661 N N . ALA A 1 81 ? -10.324 -0.855 6.389 1.00 96.56 81 ALA A N 1
ATOM 662 C CA . ALA A 1 81 ? -9.090 -0.631 5.637 1.00 96.56 81 ALA A CA 1
ATOM 663 C C . ALA A 1 81 ? -9.448 0.053 4.312 1.00 96.56 81 ALA A C 1
ATOM 665 O O . ALA A 1 81 ? -9.967 -0.587 3.402 1.00 96.56 81 ALA A O 1
ATOM 666 N N . GLU A 1 82 ? -9.186 1.353 4.210 1.00 95.19 82 GLU A N 1
ATOM 667 C CA . GLU A 1 82 ? -9.759 2.216 3.177 1.00 95.19 82 GLU A CA 1
ATOM 668 C C . GLU A 1 82 ? -8.707 2.830 2.246 1.00 95.19 82 GLU A C 1
ATOM 670 O O . GLU A 1 82 ? -7.583 3.138 2.651 1.00 95.19 82 GLU A O 1
ATOM 675 N N . HIS A 1 83 ? -9.089 3.061 0.983 1.00 93.50 83 HIS A N 1
ATOM 676 C CA . HIS A 1 83 ? -8.235 3.702 -0.031 1.00 93.50 83 HIS A CA 1
ATOM 677 C C . HIS A 1 83 ? -8.288 5.231 0.098 1.00 93.50 83 HIS A C 1
ATOM 679 O O . HIS A 1 83 ? -8.714 5.946 -0.814 1.00 93.50 83 HIS A O 1
ATOM 685 N N . MET A 1 84 ? -7.903 5.743 1.264 1.00 94.25 84 MET A N 1
ATOM 686 C CA . MET A 1 84 ? -8.047 7.149 1.639 1.00 94.25 84 MET A CA 1
ATOM 687 C C . MET A 1 84 ? -6.720 7.770 2.069 1.00 94.25 84 MET A C 1
ATOM 689 O O . MET A 1 84 ? -5.898 7.117 2.706 1.00 94.25 84 MET A O 1
ATOM 693 N N . PHE A 1 85 ? -6.557 9.064 1.791 1.00 93.25 85 PHE A N 1
ATOM 694 C CA . PHE A 1 85 ? -5.524 9.867 2.446 1.00 93.25 85 PHE A CA 1
ATOM 695 C C . PHE A 1 85 ? -5.907 10.163 3.902 1.00 93.25 85 PHE A C 1
ATOM 697 O O . PHE A 1 85 ? -7.077 10.061 4.275 1.00 93.25 85 PHE A O 1
ATOM 704 N N . ILE A 1 86 ? -4.946 10.590 4.717 1.00 95.31 86 ILE A N 1
ATOM 705 C CA . ILE A 1 86 ? -5.160 11.152 6.053 1.00 95.31 86 ILE A CA 1
ATOM 706 C C . ILE A 1 86 ? -4.356 12.454 6.142 1.00 95.31 86 ILE A C 1
ATOM 708 O O . ILE A 1 86 ? -3.153 12.464 5.869 1.00 95.31 86 ILE A O 1
ATOM 712 N N . MET A 1 87 ? -5.001 13.540 6.571 1.00 95.12 87 MET A N 1
ATOM 713 C CA . MET A 1 87 ? -4.327 14.813 6.846 1.00 95.12 87 MET A CA 1
ATOM 714 C C . MET A 1 87 ? -4.877 15.497 8.101 1.00 95.12 87 MET A C 1
ATOM 716 O O . MET A 1 87 ? -6.023 15.270 8.494 1.00 95.12 87 MET A O 1
ATOM 720 N N . GLY A 1 88 ? -4.058 16.347 8.721 1.00 96.25 88 GLY A N 1
ATOM 721 C CA . GLY A 1 88 ? -4.440 17.260 9.796 1.00 96.25 88 GLY A CA 1
ATOM 722 C C . GLY A 1 88 ? -4.399 18.710 9.319 1.00 96.25 88 GLY A C 1
ATOM 723 O O . GLY A 1 88 ? -3.319 19.230 9.043 1.00 96.25 88 GLY A O 1
ATOM 724 N N . VAL A 1 89 ? -5.559 19.365 9.240 1.00 95.62 89 VAL A N 1
ATOM 725 C CA . VAL A 1 89 ? -5.671 20.787 8.876 1.00 95.62 89 VAL A CA 1
ATOM 726 C C . VAL A 1 89 ? -5.603 21.679 10.109 1.00 95.62 89 VAL A C 1
ATOM 728 O O . VAL A 1 89 ? -6.326 21.465 11.086 1.00 95.62 89 VAL A O 1
ATOM 731 N N . HIS A 1 90 ? -4.754 22.701 10.043 1.00 95.19 90 HIS A N 1
ATOM 732 C CA . HIS A 1 90 ? -4.533 23.681 11.104 1.00 95.19 90 HIS A CA 1
ATOM 733 C C . HIS A 1 90 ? -5.543 24.822 10.982 1.00 95.19 90 HIS A C 1
ATOM 735 O O . HIS A 1 90 ? -5.587 25.528 9.977 1.00 95.19 90 HIS A O 1
ATOM 741 N N . GLY A 1 91 ? -6.377 24.993 12.006 1.00 92.88 91 GLY A N 1
ATOM 742 C CA . GLY A 1 91 ? -7.350 26.078 12.105 1.00 92.88 91 GLY A CA 1
ATOM 743 C C . GLY A 1 91 ? -6.959 27.157 13.125 1.00 92.88 91 GLY A C 1
ATOM 744 O O . GLY A 1 91 ? -5.956 27.023 13.833 1.00 92.88 91 GLY A O 1
ATOM 745 N N . PRO A 1 92 ? -7.782 28.217 13.254 1.00 93.75 92 PRO A N 1
ATOM 746 C CA . PRO A 1 92 ? -7.584 29.274 14.244 1.00 93.75 92 PRO A CA 1
ATOM 747 C C . PRO A 1 92 ? -7.411 28.733 15.671 1.00 93.75 92 PRO A C 1
ATOM 749 O O . PRO A 1 92 ? -8.010 27.721 16.043 1.00 93.75 92 PRO A O 1
ATOM 752 N N . GLY A 1 93 ? -6.587 29.415 16.471 1.00 94.19 93 GLY A N 1
ATOM 753 C CA . GLY A 1 93 ? -6.288 29.019 17.853 1.00 94.19 93 GLY A CA 1
ATOM 754 C C . GLY A 1 93 ? -5.407 27.769 17.993 1.00 94.19 93 GLY A C 1
ATOM 755 O O . GLY A 1 93 ? -5.420 27.147 19.049 1.00 94.19 93 GLY A O 1
ATOM 756 N N . GLY A 1 94 ? -4.677 27.364 16.943 1.00 93.75 94 GLY A N 1
ATOM 757 C CA . GLY A 1 94 ? -3.800 26.182 16.970 1.00 93.75 94 GLY A CA 1
ATOM 758 C C . GLY A 1 94 ? -4.545 24.840 16.922 1.00 93.75 94 GLY A C 1
ATOM 759 O O . GLY A 1 94 ? -3.975 23.792 17.218 1.00 93.75 94 GLY A O 1
ATOM 760 N N . ARG A 1 95 ? -5.836 24.854 16.568 1.00 96.44 95 ARG A N 1
ATOM 761 C CA . ARG A 1 95 ? -6.697 23.666 16.539 1.00 96.44 95 ARG A CA 1
ATOM 762 C C . ARG A 1 95 ? -6.428 22.821 15.291 1.00 96.44 95 ARG A C 1
ATOM 764 O O . ARG A 1 95 ? -6.810 23.220 14.192 1.00 96.44 95 ARG A O 1
ATOM 771 N N . ILE A 1 96 ? -5.869 21.623 15.458 1.00 96.75 96 ILE A N 1
ATOM 772 C CA . ILE A 1 96 ? -5.700 20.654 14.362 1.00 96.75 96 ILE A CA 1
ATOM 773 C C . ILE A 1 96 ? -6.986 19.830 14.180 1.00 96.75 96 ILE A C 1
ATOM 775 O O . ILE A 1 96 ? -7.551 19.314 15.145 1.00 96.75 96 ILE A O 1
ATOM 779 N N . THR A 1 97 ? -7.449 19.696 12.936 1.00 95.50 97 THR A N 1
ATOM 780 C CA . THR A 1 97 ? -8.617 18.890 12.543 1.00 95.50 97 THR A CA 1
ATOM 781 C C . THR A 1 97 ? -8.168 17.767 11.620 1.00 95.50 97 THR A C 1
ATOM 783 O O . THR A 1 97 ? -7.725 18.038 10.507 1.00 95.50 97 THR A O 1
ATOM 786 N N . TYR A 1 98 ? -8.291 16.514 12.052 1.00 95.88 98 TYR A N 1
ATOM 787 C CA . TYR A 1 98 ? -7.955 15.365 11.211 1.00 95.88 98 TYR A CA 1
ATOM 788 C C . TYR A 1 98 ? -9.155 14.913 10.383 1.00 95.88 98 TYR A C 1
ATOM 790 O O . TYR A 1 98 ? -10.254 14.771 10.918 1.00 95.88 98 TYR A O 1
ATOM 798 N N . PHE A 1 99 ? -8.933 14.644 9.098 1.00 93.69 99 PHE A N 1
ATOM 799 C CA . PHE A 1 99 ? -9.911 13.992 8.229 1.00 93.69 99 PHE A CA 1
ATOM 800 C C . PHE A 1 99 ? -9.239 13.068 7.208 1.00 93.69 99 PHE A C 1
ATOM 802 O O . PHE A 1 99 ? -8.013 12.977 7.113 1.00 93.69 99 PHE A O 1
ATOM 809 N N . THR A 1 100 ? -10.078 12.330 6.488 1.00 95.31 100 THR A N 1
ATOM 810 C CA . THR A 1 100 ? -9.703 11.281 5.542 1.00 95.31 100 THR A CA 1
ATOM 811 C C . THR A 1 100 ? -10.698 11.281 4.378 1.00 95.31 100 THR A C 1
ATOM 813 O O . THR A 1 100 ? -11.843 11.700 4.565 1.00 95.31 100 THR A O 1
ATOM 816 N N . GLY A 1 101 ? -10.282 10.877 3.174 1.00 93.12 101 GLY A N 1
ATOM 817 C CA . GLY A 1 101 ? -11.143 10.941 1.987 1.00 93.12 101 GLY A CA 1
ATOM 818 C C . GLY A 1 101 ? -10.779 9.949 0.883 1.00 93.12 101 GLY A C 1
ATOM 819 O O . GLY A 1 101 ? -9.611 9.798 0.521 1.00 93.12 101 GLY A O 1
ATOM 820 N N . ALA A 1 102 ? -11.795 9.280 0.328 1.00 92.44 102 ALA A N 1
ATOM 821 C CA . ALA A 1 102 ? -11.655 8.334 -0.780 1.00 92.44 102 ALA A CA 1
ATOM 822 C C . ALA A 1 102 ? -11.837 9.065 -2.112 1.00 92.44 102 ALA A C 1
ATOM 824 O O . ALA A 1 102 ? -12.947 9.446 -2.477 1.00 92.44 102 ALA A O 1
ATOM 825 N N . TYR A 1 103 ? -10.736 9.289 -2.825 1.00 88.25 103 TYR A N 1
ATOM 826 C CA . TYR A 1 103 ? -10.733 9.923 -4.146 1.00 88.25 103 TYR A CA 1
ATOM 827 C C . TYR A 1 103 ? -10.368 8.874 -5.212 1.00 88.25 103 TYR A C 1
ATOM 829 O O . TYR A 1 103 ? -9.437 8.090 -4.978 1.00 88.25 103 TYR A O 1
ATOM 837 N N . PRO A 1 104 ? -11.026 8.862 -6.388 1.00 80.69 104 PRO A N 1
ATOM 838 C CA . PRO A 1 104 ? -10.584 8.062 -7.525 1.00 80.69 104 PRO A CA 1
ATOM 839 C C . PRO A 1 104 ? -9.181 8.456 -8.014 1.00 80.69 104 PRO A C 1
ATOM 841 O O . PRO A 1 104 ? -8.603 9.474 -7.623 1.00 80.69 104 PRO A O 1
ATOM 844 N N . SER A 1 105 ? -8.621 7.628 -8.896 1.00 71.75 105 SER A N 1
ATOM 845 C CA . SER A 1 105 ? -7.317 7.901 -9.512 1.00 71.75 105 SER A CA 1
ATOM 846 C C . SER A 1 105 ? -7.357 9.200 -10.329 1.00 71.75 105 SER A C 1
ATOM 848 O O . SER A 1 105 ? -8.364 9.494 -10.963 1.00 71.75 105 SER A O 1
ATOM 850 N N . ALA A 1 106 ? -6.262 9.966 -10.305 1.00 68.88 106 ALA A N 1
ATOM 851 C CA . ALA A 1 106 ? -6.117 11.293 -10.923 1.00 68.88 106 ALA A CA 1
ATOM 852 C C . ALA A 1 106 ? -7.027 12.427 -10.387 1.00 68.88 106 ALA A C 1
ATOM 854 O O . ALA A 1 106 ? -6.852 13.570 -10.793 1.00 68.88 106 ALA A O 1
ATOM 855 N N . CYS A 1 107 ? -7.911 12.191 -9.409 1.00 80.50 107 CYS A N 1
ATOM 856 C CA . CYS A 1 107 ? -8.773 13.235 -8.826 1.00 80.50 107 CYS A CA 1
ATOM 857 C C . CYS A 1 107 ? -8.085 14.142 -7.776 1.00 80.50 107 CYS A C 1
ATOM 859 O O . CYS A 1 107 ? -8.757 14.670 -6.898 1.00 80.50 107 CYS A O 1
ATOM 861 N N . GLY A 1 108 ? -6.756 14.303 -7.811 1.00 77.00 108 GLY A N 1
ATOM 862 C CA . GLY A 1 108 ? -6.030 15.219 -6.910 1.00 77.00 108 GLY A CA 1
ATOM 863 C C . GLY A 1 108 ? -5.781 14.728 -5.473 1.00 77.00 108 GLY A C 1
ATOM 864 O O . GLY A 1 108 ? -5.411 15.536 -4.627 1.00 77.00 108 GLY A O 1
ATOM 865 N N . LYS A 1 109 ? -5.937 13.423 -5.183 1.00 85.06 109 LYS A N 1
ATOM 866 C CA . LYS A 1 109 ? -5.801 12.844 -3.824 1.00 85.06 109 LYS A CA 1
ATOM 867 C C . LYS A 1 109 ? -4.518 13.285 -3.097 1.00 85.06 109 LYS A C 1
ATOM 869 O O . LYS A 1 109 ? -4.581 13.800 -1.984 1.00 85.06 109 LYS A O 1
ATOM 874 N N . THR A 1 110 ? -3.364 13.096 -3.738 1.00 78.81 110 THR A N 1
ATOM 875 C CA . THR A 1 110 ? -2.042 13.397 -3.166 1.00 78.81 110 THR A CA 1
ATOM 876 C C . THR A 1 110 ? -1.857 14.902 -2.947 1.00 78.81 110 THR A C 1
ATOM 878 O O . THR A 1 110 ? -1.452 15.305 -1.860 1.00 78.81 110 THR A O 1
ATOM 881 N N . SER A 1 111 ? -2.245 15.744 -3.912 1.00 81.06 111 SER A N 1
ATOM 882 C CA . SER A 1 111 ? -2.175 17.207 -3.784 1.00 81.06 111 SER A CA 1
ATOM 883 C C . SER A 1 111 ? -3.115 17.743 -2.689 1.00 81.06 111 SER A C 1
ATOM 885 O O . SER A 1 111 ? -2.748 18.677 -1.984 1.00 81.06 111 SER A O 1
ATOM 887 N N . THR A 1 112 ? -4.281 17.118 -2.450 1.00 85.44 112 THR A N 1
ATOM 888 C CA . THR A 1 112 ? -5.129 17.412 -1.274 1.00 85.44 112 THR A CA 1
ATOM 889 C C . THR A 1 112 ? -4.445 17.014 0.035 1.00 85.44 112 THR A C 1
ATOM 891 O O . THR A 1 112 ? -4.415 17.802 0.976 1.00 85.44 112 THR A O 1
ATOM 894 N N . ALA A 1 113 ? -3.854 15.819 0.101 1.00 86.00 113 ALA A N 1
ATOM 895 C CA . ALA A 1 113 ? -3.167 15.326 1.296 1.00 86.00 113 ALA A CA 1
ATOM 896 C C . ALA A 1 113 ? -1.918 16.149 1.676 1.00 86.00 113 ALA A C 1
ATOM 898 O O . ALA A 1 113 ? -1.483 16.094 2.827 1.00 86.00 113 ALA A O 1
ATOM 899 N N . MET A 1 114 ? -1.347 16.893 0.720 1.00 86.00 114 MET A N 1
ATOM 900 C CA . MET A 1 114 ? -0.070 17.612 0.833 1.00 86.00 114 MET A CA 1
ATOM 901 C C . MET A 1 114 ? -0.196 19.126 0.597 1.00 86.00 114 MET A C 1
ATOM 903 O O . MET A 1 114 ? 0.769 19.776 0.195 1.00 86.00 114 MET A O 1
ATOM 907 N N . ILE A 1 115 ? -1.372 19.703 0.879 1.00 88.81 115 ILE A N 1
ATOM 908 C CA . ILE A 1 115 ? -1.576 21.162 0.886 1.00 88.81 115 ILE A CA 1
ATOM 909 C C . ILE A 1 115 ? -0.522 21.827 1.802 1.00 88.81 115 ILE A C 1
ATOM 911 O O . ILE A 1 115 ? -0.373 21.404 2.956 1.00 88.81 115 ILE A O 1
ATOM 915 N N . PRO A 1 116 ? 0.193 22.875 1.340 1.00 88.75 116 PRO A N 1
ATOM 916 C CA . PRO A 1 116 ? 1.217 23.551 2.132 1.00 88.75 116 PRO A CA 1
ATOM 917 C C . PRO A 1 116 ? 0.745 24.002 3.523 1.00 88.75 116 PRO A C 1
ATOM 919 O O . PRO A 1 116 ? -0.382 24.466 3.720 1.00 88.75 116 PRO A O 1
ATOM 922 N N . GLY A 1 117 ? 1.632 23.855 4.510 1.00 88.75 117 GLY A N 1
ATOM 923 C CA . GLY A 1 117 ? 1.368 24.206 5.909 1.00 88.75 117 GLY A CA 1
ATOM 924 C C . GLY A 1 117 ? 0.437 23.250 6.667 1.00 88.75 117 GLY A C 1
ATOM 925 O O . GLY A 1 117 ? 0.158 23.504 7.835 1.00 88.75 117 GLY A O 1
ATOM 926 N N . GLN A 1 118 ? -0.042 22.163 6.047 1.00 92.62 118 GLN A N 1
ATOM 927 C CA . GLN A 1 118 ? -0.885 21.158 6.708 1.00 92.62 118 GLN A CA 1
ATOM 928 C C . GLN A 1 118 ? -0.078 19.921 7.128 1.00 92.62 118 GLN A C 1
ATOM 930 O O . GLN A 1 118 ? 0.999 19.644 6.602 1.00 92.62 118 GLN A O 1
ATOM 935 N N . THR A 1 119 ? -0.595 19.149 8.087 1.00 92.56 119 THR A N 1
ATOM 936 C CA . THR A 1 119 ? 0.052 17.909 8.536 1.00 92.56 119 THR A CA 1
ATOM 937 C C . THR A 1 119 ? -0.315 16.750 7.613 1.00 92.56 119 THR A C 1
ATOM 939 O O . THR A 1 119 ? -1.432 16.234 7.674 1.00 92.56 119 THR A O 1
ATOM 942 N N . VAL A 1 120 ? 0.643 16.301 6.803 1.00 91.12 120 VAL A N 1
ATOM 943 C CA . VAL A 1 120 ? 0.551 15.045 6.041 1.00 91.12 120 VAL A CA 1
ATOM 944 C C . VAL A 1 120 ? 0.613 13.860 7.013 1.00 91.12 120 VAL A C 1
ATOM 946 O O . VAL A 1 120 ? 1.471 13.838 7.894 1.00 91.12 120 VAL A O 1
ATOM 949 N N . VAL A 1 121 ? -0.281 12.875 6.870 1.00 93.12 121 VAL A N 1
ATOM 950 C CA . VAL A 1 121 ? -0.244 11.617 7.653 1.00 93.12 121 VAL A CA 1
ATOM 951 C C . VAL A 1 121 ? -0.183 10.384 6.740 1.00 93.12 121 VAL A C 1
ATOM 953 O O . VAL A 1 121 ? 0.472 9.403 7.081 1.00 93.12 121 VAL A O 1
ATOM 956 N N . GLY A 1 122 ? -0.809 10.434 5.562 1.00 91.12 122 GLY A N 1
ATOM 957 C CA . GLY A 1 122 ? -0.693 9.428 4.497 1.00 91.12 122 GLY A CA 1
ATOM 958 C C . GLY A 1 122 ? -1.522 9.824 3.275 1.00 91.12 122 GLY A C 1
ATOM 959 O O . GLY A 1 122 ? -2.457 10.607 3.419 1.00 91.12 122 GLY A O 1
ATOM 960 N N . ASP A 1 123 ? -1.200 9.321 2.081 1.00 89.00 123 ASP A N 1
ATOM 961 C CA . ASP A 1 123 ? -1.869 9.730 0.834 1.00 89.00 123 ASP A CA 1
ATOM 962 C C . ASP A 1 123 ? -2.707 8.629 0.156 1.00 89.00 123 ASP A C 1
ATOM 964 O O . ASP A 1 123 ? -3.708 8.953 -0.477 1.00 89.00 123 ASP A O 1
ATOM 968 N N . ASP A 1 124 ? -2.352 7.345 0.299 1.00 88.88 124 ASP A N 1
ATOM 969 C CA . ASP A 1 124 ? -3.001 6.240 -0.435 1.00 88.88 124 ASP A CA 1
ATOM 970 C C . ASP A 1 124 ? -3.886 5.326 0.449 1.00 88.88 124 ASP A C 1
ATOM 972 O O . ASP A 1 124 ? -4.950 4.906 -0.012 1.00 88.88 124 ASP A O 1
ATOM 976 N N . ILE A 1 125 ? -3.488 5.020 1.697 1.00 92.00 125 ILE A N 1
ATOM 977 C CA . ILE A 1 125 ? -4.146 4.025 2.578 1.00 92.00 125 ILE A CA 1
ATOM 978 C C . ILE A 1 125 ? -4.419 4.574 3.994 1.00 92.00 125 ILE A C 1
ATOM 980 O O . ILE A 1 125 ? -3.525 5.113 4.649 1.00 92.00 125 ILE A O 1
ATOM 984 N N . ALA A 1 126 ? -5.627 4.318 4.515 1.00 94.81 126 ALA A N 1
ATOM 985 C CA . ALA A 1 126 ? -6.036 4.634 5.886 1.00 94.81 126 ALA A CA 1
ATOM 986 C C . ALA A 1 126 ? -6.677 3.424 6.585 1.00 94.81 126 ALA A C 1
ATOM 988 O O . ALA A 1 126 ? -7.616 2.827 6.060 1.00 94.81 126 ALA A O 1
ATOM 989 N N . TYR A 1 127 ? -6.222 3.070 7.790 1.00 96.25 127 TYR A N 1
ATOM 990 C CA . TYR A 1 127 ? -6.909 2.091 8.646 1.00 96.25 127 TYR A CA 1
ATOM 991 C C . TYR A 1 127 ? -7.687 2.833 9.740 1.00 96.25 127 TYR A C 1
ATOM 993 O O . TYR A 1 127 ? -7.104 3.622 10.487 1.00 96.25 127 TYR A O 1
ATOM 1001 N N . LEU A 1 128 ? -8.996 2.588 9.837 1.00 97.25 128 LEU A N 1
ATOM 1002 C CA . LEU A 1 128 ? -9.930 3.314 10.704 1.00 97.25 128 LEU A CA 1
ATOM 1003 C C . LEU A 1 128 ? -10.562 2.371 11.735 1.00 97.25 128 LEU A C 1
ATOM 1005 O O . LEU A 1 128 ? -11.221 1.399 11.367 1.00 97.25 128 LEU A O 1
ATOM 1009 N N . LYS A 1 129 ? -10.426 2.675 13.032 1.00 97.19 129 LYS A N 1
ATOM 1010 C CA . LYS A 1 129 ? -11.050 1.900 14.123 1.00 97.19 129 LYS A CA 1
ATOM 1011 C C . LYS A 1 129 ? -11.734 2.809 15.140 1.00 97.19 129 LYS A C 1
ATOM 1013 O O . LYS A 1 129 ? -11.179 3.830 15.546 1.00 97.19 129 LYS A O 1
ATOM 1018 N N . LYS A 1 130 ? -12.939 2.435 15.582 1.00 97.12 130 LYS A N 1
ATOM 1019 C CA . LYS A 1 130 ? -13.653 3.131 16.663 1.00 97.12 130 LYS A CA 1
ATOM 1020 C C . LYS A 1 130 ? -13.065 2.714 18.012 1.00 97.12 130 LYS A C 1
ATOM 1022 O O . LYS A 1 130 ? -13.095 1.538 18.360 1.00 97.12 130 LYS A O 1
ATOM 1027 N N . ILE A 1 131 ? -12.535 3.673 18.767 1.00 96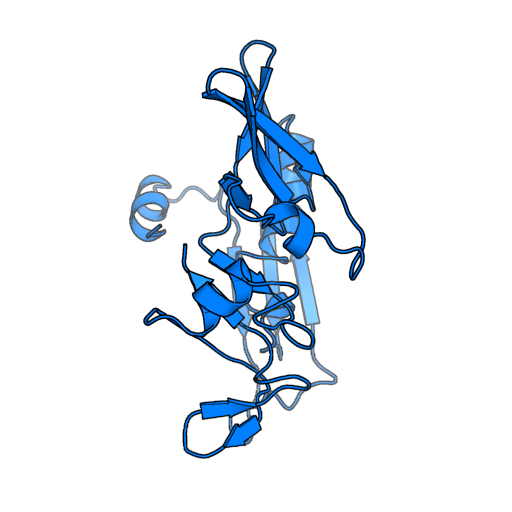.56 131 ILE A N 1
ATOM 1028 C CA . ILE A 1 131 ? -11.924 3.475 20.087 1.00 96.56 131 ILE A CA 1
ATOM 1029 C C . ILE A 1 131 ? -12.527 4.509 21.039 1.00 96.56 131 ILE A C 1
ATOM 1031 O O . ILE A 1 131 ? -12.436 5.712 20.794 1.00 96.56 131 ILE A O 1
ATOM 1035 N N . ASN A 1 132 ? -13.159 4.040 22.118 1.00 96.69 132 ASN A N 1
ATOM 1036 C CA . ASN A 1 132 ? -13.817 4.868 23.140 1.00 96.69 132 ASN A CA 1
ATOM 1037 C C . ASN A 1 132 ? -14.772 5.917 22.531 1.00 96.69 132 ASN A C 1
ATOM 1039 O O . ASN A 1 132 ? -14.701 7.105 22.827 1.00 96.69 132 ASN A O 1
ATOM 1043 N N . GLY A 1 133 ? -15.628 5.473 21.604 1.00 95.81 133 GLY A N 1
ATOM 1044 C CA . GLY A 1 133 ? -16.587 6.318 20.880 1.00 95.81 133 GLY A CA 1
ATOM 1045 C C . GLY A 1 133 ? -16.022 7.055 19.657 1.00 95.81 133 GLY A C 1
ATOM 1046 O O . GLY A 1 133 ? -16.774 7.300 18.716 1.00 95.81 133 GLY A O 1
ATOM 1047 N N . VAL A 1 134 ? -14.718 7.336 19.621 1.00 95.50 134 VAL A N 1
ATOM 1048 C CA . VAL A 1 134 ? -14.056 8.178 18.607 1.00 95.50 134 VAL A CA 1
ATOM 1049 C C . VAL A 1 134 ? -13.427 7.328 17.498 1.00 95.50 134 VAL A C 1
ATOM 1051 O O . VAL A 1 134 ? -12.809 6.302 17.776 1.00 95.50 134 VAL A O 1
ATOM 1054 N N . ILE A 1 135 ? -13.533 7.750 16.234 1.00 96.06 135 ILE A N 1
ATOM 1055 C CA . ILE A 1 135 ? -12.789 7.120 15.131 1.00 96.06 135 ILE A CA 1
ATOM 1056 C C . ILE A 1 135 ? -11.315 7.533 15.210 1.00 96.06 135 ILE A C 1
ATOM 1058 O O . ILE A 1 135 ? -10.992 8.718 15.272 1.00 96.06 135 ILE A O 1
ATOM 1062 N N . ARG A 1 136 ? -10.413 6.551 15.203 1.00 96.44 136 ARG A N 1
ATOM 1063 C CA . ARG A 1 136 ? -8.962 6.741 15.113 1.00 96.44 136 ARG A CA 1
ATOM 1064 C C . ARG A 1 136 ? -8.476 6.227 13.763 1.00 96.44 136 ARG A C 1
ATOM 1066 O O . ARG A 1 136 ? -8.887 5.147 13.347 1.00 96.44 136 ARG A O 1
ATOM 1073 N N . ALA A 1 137 ? -7.611 7.001 13.115 1.00 96.44 137 ALA A N 1
ATOM 1074 C CA . ALA A 1 137 ? -7.009 6.682 11.827 1.00 96.44 137 ALA A CA 1
ATOM 1075 C C . ALA A 1 137 ? -5.503 6.439 11.985 1.00 96.44 137 ALA A C 1
ATOM 1077 O O . ALA A 1 137 ? -4.852 7.152 12.752 1.00 96.44 137 ALA A O 1
ATOM 1078 N N . VAL A 1 138 ? -4.949 5.478 11.246 1.00 94.94 138 VAL A N 1
ATOM 1079 C CA . VAL A 1 138 ? -3.497 5.299 11.091 1.00 94.94 138 VAL A CA 1
ATOM 1080 C C . VAL A 1 138 ? -3.131 5.068 9.627 1.00 94.94 138 VAL A C 1
ATOM 1082 O O . VAL A 1 138 ? -3.836 4.360 8.908 1.00 94.94 138 VAL A O 1
ATOM 1085 N N . ASN A 1 139 ? -2.007 5.646 9.205 1.00 92.00 139 ASN A N 1
ATOM 1086 C CA . ASN A 1 139 ? -1.292 5.215 8.008 1.00 92.00 139 ASN A CA 1
ATOM 1087 C C . ASN A 1 139 ? -0.395 4.021 8.386 1.00 92.00 139 ASN A C 1
ATOM 1089 O O . ASN A 1 139 ? 0.223 4.018 9.454 1.00 92.00 139 ASN A O 1
ATOM 1093 N N . MET A 1 140 ? -0.342 3.008 7.523 1.00 86.56 140 MET A N 1
ATOM 1094 C CA . MET A 1 140 ? 0.496 1.812 7.688 1.00 86.56 140 MET A CA 1
ATOM 1095 C C . MET A 1 140 ? 1.707 1.791 6.747 1.00 86.56 140 MET A C 1
ATOM 1097 O O . MET A 1 140 ? 2.605 0.966 6.921 1.00 86.56 140 MET A O 1
ATOM 1101 N N . GLU A 1 141 ? 1.753 2.691 5.766 1.00 86.38 141 GLU A N 1
ATOM 1102 C CA . GLU A 1 141 ? 2.870 2.835 4.841 1.00 86.38 141 GLU A CA 1
ATOM 1103 C C . GLU A 1 141 ? 3.990 3.677 5.468 1.00 86.38 141 GLU A C 1
ATOM 1105 O O . GLU A 1 141 ? 3.745 4.682 6.130 1.00 86.38 141 GLU A O 1
ATOM 1110 N N . SER A 1 142 ? 5.243 3.271 5.251 1.00 84.75 142 SER A N 1
ATOM 1111 C CA . SER A 1 142 ? 6.440 3.973 5.748 1.00 84.75 142 SER A CA 1
ATOM 1112 C C . SER A 1 142 ? 7.026 4.881 4.658 1.00 84.75 142 SER A C 1
ATOM 1114 O O . SER A 1 142 ? 8.235 4.871 4.432 1.00 84.75 142 SER A O 1
ATOM 1116 N N . GLY A 1 143 ? 6.160 5.572 3.911 1.00 84.00 143 GLY A N 1
ATOM 1117 C CA . GLY A 1 143 ? 6.528 6.249 2.672 1.00 84.00 143 GLY A CA 1
ATOM 1118 C C . GLY A 1 143 ? 5.345 6.671 1.796 1.00 84.00 143 GLY A C 1
ATOM 1119 O O . GLY A 1 143 ? 4.196 6.387 2.126 1.00 84.00 143 GLY A O 1
ATOM 1120 N N . ILE A 1 144 ? 5.646 7.320 0.668 1.00 83.19 144 ILE A N 1
ATOM 1121 C CA . ILE A 1 144 ? 4.689 7.709 -0.389 1.00 83.19 144 ILE A CA 1
ATOM 1122 C C . ILE A 1 144 ? 5.131 7.047 -1.694 1.00 83.19 144 ILE A C 1
ATOM 1124 O O . ILE A 1 144 ? 6.318 7.061 -2.010 1.00 83.19 144 ILE A O 1
ATOM 1128 N N . PHE A 1 145 ? 4.190 6.509 -2.473 1.00 82.88 145 PHE A N 1
ATOM 1129 C CA . PHE A 1 145 ? 4.457 5.956 -3.806 1.00 82.88 145 PHE A CA 1
ATOM 1130 C C . PHE A 1 145 ? 3.556 6.634 -4.845 1.00 82.88 145 PHE A C 1
ATOM 1132 O O . PHE A 1 145 ? 2.398 6.247 -5.017 1.00 82.88 145 PHE A O 1
ATOM 1139 N N . GLY A 1 146 ? 4.088 7.663 -5.511 1.00 79.50 146 GLY A N 1
ATOM 1140 C CA . GLY A 1 146 ? 3.321 8.583 -6.359 1.00 79.50 146 GLY A CA 1
ATOM 1141 C C . GLY A 1 146 ? 3.726 8.575 -7.836 1.00 79.50 146 GLY A C 1
ATOM 1142 O O . GLY A 1 146 ? 4.872 8.291 -8.189 1.00 79.50 146 GLY A O 1
ATOM 1143 N N . ILE A 1 147 ? 2.781 8.938 -8.711 1.00 79.94 147 ILE A N 1
ATOM 1144 C CA . ILE A 1 147 ? 3.066 9.299 -10.107 1.00 79.94 147 ILE A CA 1
ATOM 1145 C C . ILE A 1 147 ? 3.395 10.788 -10.133 1.00 79.94 147 ILE A C 1
ATOM 1147 O O . ILE A 1 147 ? 2.552 11.613 -9.806 1.00 79.94 147 ILE A O 1
ATOM 1151 N N . ILE A 1 148 ? 4.607 11.120 -10.561 1.00 79.62 148 ILE A N 1
ATOM 1152 C CA . ILE A 1 148 ? 5.151 12.485 -10.511 1.00 79.62 148 ILE A CA 1
ATOM 1153 C C . ILE A 1 148 ? 5.200 13.169 -11.886 1.00 79.62 148 ILE A C 1
ATOM 1155 O O . ILE A 1 148 ? 5.826 14.201 -12.032 1.00 79.62 148 ILE A O 1
ATOM 1159 N N . HIS A 1 149 ? 4.491 12.629 -12.888 1.00 77.50 149 HIS A N 1
ATOM 1160 C CA . HIS A 1 149 ? 4.491 13.082 -14.293 1.00 77.50 149 HIS A CA 1
ATOM 1161 C C . HIS A 1 149 ? 4.120 14.559 -14.531 1.00 77.50 149 HIS A C 1
ATOM 1163 O O . HIS A 1 149 ? 4.421 15.081 -15.597 1.00 77.50 149 HIS A O 1
ATOM 1169 N N . SER A 1 150 ? 3.438 15.205 -13.586 1.00 78.94 150 SER A N 1
ATOM 1170 C CA . SER A 1 150 ? 2.990 16.603 -13.676 1.00 78.94 150 SER A CA 1
ATOM 1171 C C . SER A 1 150 ? 3.448 17.467 -12.499 1.00 78.94 150 SER A C 1
ATOM 1173 O O . SER A 1 150 ? 3.107 18.650 -12.448 1.00 78.94 150 SER A O 1
ATOM 1175 N N . VAL A 1 151 ? 4.182 16.876 -11.549 1.00 82.00 151 VAL A N 1
ATOM 1176 C CA . VAL A 1 151 ? 4.687 17.578 -10.364 1.00 82.00 151 VAL A CA 1
ATOM 1177 C C . VAL A 1 151 ? 5.605 18.706 -10.824 1.00 82.00 151 VAL A C 1
ATOM 1179 O O . VAL A 1 151 ? 6.248 18.604 -11.863 1.00 82.00 151 VAL A O 1
ATOM 1182 N N . ASN A 1 152 ? 5.631 19.809 -10.087 1.00 83.06 152 ASN A N 1
ATOM 1183 C CA . ASN A 1 152 ? 6.541 20.929 -10.308 1.00 83.06 152 ASN A CA 1
ATOM 1184 C C . ASN A 1 152 ? 6.556 21.827 -9.057 1.00 83.06 152 ASN A C 1
ATOM 1186 O O . ASN A 1 152 ? 5.751 21.645 -8.142 1.00 83.06 152 ASN A O 1
ATOM 1190 N N . SER A 1 153 ? 7.474 22.791 -9.019 1.00 86.38 153 SER A N 1
ATOM 1191 C CA . SER A 1 153 ? 7.668 23.707 -7.889 1.00 86.38 153 SER A CA 1
ATOM 1192 C C . SER A 1 153 ? 6.519 24.691 -7.642 1.00 86.38 153 SER A C 1
ATOM 1194 O O . SER A 1 153 ? 6.469 25.273 -6.564 1.00 86.38 153 SER A O 1
ATOM 1196 N N . GLU A 1 154 ? 5.628 24.906 -8.612 1.00 85.38 154 GLU A N 1
ATOM 1197 C CA . GLU A 1 154 ? 4.528 25.877 -8.521 1.00 85.38 154 GLU A CA 1
ATOM 1198 C C . GLU A 1 154 ? 3.239 25.209 -8.016 1.00 85.38 154 GLU A C 1
ATOM 1200 O O . GLU A 1 154 ? 2.625 25.688 -7.063 1.00 85.38 154 GLU A O 1
ATOM 1205 N N . ASN A 1 155 ? 2.862 24.070 -8.608 1.00 81.56 155 ASN A N 1
ATOM 1206 C CA . ASN A 1 155 ? 1.610 23.365 -8.307 1.00 81.56 155 ASN A CA 1
ATOM 1207 C C . ASN A 1 155 ? 1.717 22.399 -7.117 1.00 81.56 155 ASN A C 1
ATOM 1209 O O . ASN A 1 155 ? 0.788 22.299 -6.318 1.00 81.56 155 ASN A O 1
ATOM 1213 N N . ASP A 1 156 ? 2.839 21.682 -6.995 1.00 84.00 156 ASP A N 1
ATOM 1214 C CA . ASP A 1 156 ? 3.032 20.608 -6.012 1.00 84.00 156 ASP A CA 1
ATOM 1215 C C . ASP A 1 156 ? 4.310 20.836 -5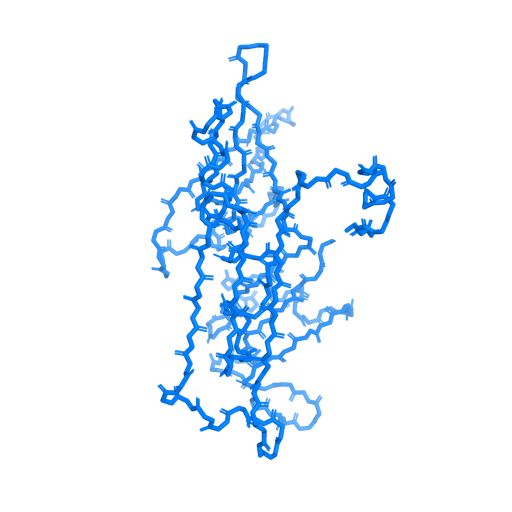.163 1.00 84.00 156 ASP A C 1
ATOM 1217 O O . ASP A 1 156 ? 5.132 19.920 -5.024 1.00 84.00 156 ASP A O 1
ATOM 1221 N N . PRO A 1 157 ? 4.523 22.035 -4.572 1.00 86.19 157 PRO A N 1
ATOM 1222 C CA . PRO A 1 157 ? 5.802 22.436 -3.973 1.00 86.19 157 PRO A CA 1
ATOM 1223 C C . PRO A 1 157 ? 6.300 21.495 -2.870 1.00 86.19 157 PRO A C 1
ATOM 1225 O O . PRO A 1 157 ? 7.502 21.269 -2.765 1.00 86.19 157 PRO A O 1
ATOM 1228 N N . VAL A 1 158 ? 5.401 20.899 -2.078 1.00 86.25 158 VAL A N 1
ATOM 1229 C CA . VAL A 1 158 ? 5.760 19.934 -1.019 1.00 86.25 158 VAL A CA 1
ATOM 1230 C C . VAL A 1 158 ? 6.339 18.644 -1.615 1.00 86.25 158 VAL A C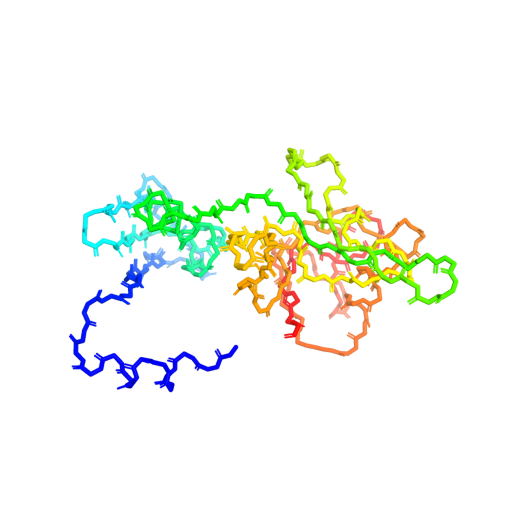 1
ATOM 1232 O O . VAL A 1 158 ? 7.351 18.138 -1.134 1.00 86.25 158 VAL A O 1
ATOM 1235 N N . ILE A 1 159 ? 5.736 18.135 -2.696 1.00 85.38 159 ILE A N 1
ATOM 1236 C CA . ILE A 1 159 ? 6.201 16.924 -3.390 1.00 85.38 159 ILE A CA 1
ATOM 1237 C C . ILE A 1 159 ? 7.510 17.225 -4.124 1.00 85.38 159 ILE A C 1
ATOM 1239 O O . ILE A 1 159 ? 8.463 16.454 -4.036 1.00 85.38 159 ILE A O 1
ATOM 1243 N N . PHE A 1 160 ? 7.586 18.374 -4.799 1.00 86.69 160 PHE A N 1
ATOM 1244 C CA . PHE A 1 160 ? 8.781 18.823 -5.508 1.00 86.69 160 PHE A CA 1
ATOM 1245 C C . PHE A 1 160 ? 9.974 19.041 -4.563 1.00 86.69 160 PHE A C 1
ATOM 1247 O O . PHE A 1 160 ? 11.085 18.597 -4.856 1.00 86.69 160 PHE A O 1
ATOM 1254 N N . GLN A 1 161 ? 9.761 19.655 -3.396 1.00 87.12 161 GLN A N 1
ATOM 1255 C CA . GLN A 1 161 ? 10.801 19.811 -2.378 1.00 87.12 161 GLN A CA 1
ATOM 1256 C C . GLN A 1 161 ? 11.281 18.447 -1.865 1.00 87.12 161 GLN A C 1
ATOM 1258 O O . GLN A 1 161 ? 12.486 18.236 -1.739 1.00 87.12 161 GLN A O 1
ATOM 1263 N N . ALA A 1 162 ? 10.368 17.506 -1.614 1.00 85.44 162 ALA A N 1
ATOM 1264 C CA . ALA A 1 162 ? 10.713 16.160 -1.157 1.00 85.44 162 ALA A CA 1
ATOM 1265 C C . ALA A 1 162 ? 11.417 15.303 -2.237 1.00 85.44 162 ALA A C 1
ATOM 1267 O O . ALA A 1 162 ? 12.159 14.386 -1.900 1.00 85.44 162 ALA A O 1
ATOM 1268 N N . LEU A 1 163 ? 11.218 15.616 -3.523 1.00 84.56 163 LEU A N 1
ATOM 1269 C CA . LEU A 1 163 ? 11.926 15.024 -4.669 1.00 84.56 163 LEU A CA 1
ATOM 1270 C C . LEU A 1 163 ? 13.338 15.587 -4.887 1.00 84.56 163 LEU A C 1
ATOM 1272 O O . LEU A 1 163 ? 14.216 14.866 -5.353 1.00 84.56 163 LEU A O 1
ATOM 1276 N N . THR A 1 164 ? 13.535 16.879 -4.616 1.00 84.44 164 THR A N 1
ATOM 1277 C CA . THR A 1 164 ? 14.774 17.615 -4.943 1.00 84.44 164 THR A CA 1
ATOM 1278 C C . THR A 1 164 ? 15.708 17.826 -3.750 1.00 84.44 164 THR A C 1
ATOM 1280 O O . THR A 1 164 ? 16.870 18.186 -3.941 1.00 84.44 164 THR A O 1
ATOM 1283 N N . SER A 1 165 ? 15.238 17.582 -2.525 1.00 85.31 165 SER A N 1
ATOM 1284 C CA . SER A 1 165 ? 16.072 17.615 -1.317 1.00 85.31 165 SER A CA 1
ATOM 1285 C C . SER A 1 165 ? 16.884 16.320 -1.147 1.00 85.31 165 SER A C 1
ATOM 1287 O O . SER A 1 165 ? 16.422 15.254 -1.555 1.00 85.31 165 SER A O 1
ATOM 1289 N N . PRO A 1 166 ? 18.060 16.358 -0.489 1.00 83.12 166 PRO A N 1
ATOM 1290 C CA . PRO A 1 166 ? 18.811 15.150 -0.147 1.00 83.12 166 PRO A CA 1
ATOM 1291 C C . PRO A 1 166 ? 17.990 14.179 0.719 1.00 83.12 166 PRO A C 1
ATOM 1293 O O . PRO A 1 166 ? 17.511 14.549 1.791 1.00 83.12 166 PRO A O 1
ATOM 1296 N N . GLY A 1 167 ? 17.861 12.928 0.274 1.00 83.12 167 GLY A N 1
ATOM 1297 C CA . GLY A 1 167 ? 17.093 11.880 0.951 1.00 83.12 167 GLY A CA 1
ATOM 1298 C C . GLY A 1 167 ? 17.240 10.514 0.270 1.00 83.12 167 GLY A C 1
ATOM 1299 O O . GLY A 1 167 ? 17.973 10.373 -0.709 1.00 83.12 167 GLY A O 1
ATOM 1300 N N . GLU A 1 168 ? 16.542 9.493 0.772 1.00 83.12 168 GLU A N 1
ATOM 1301 C CA . GLU A 1 168 ? 16.484 8.174 0.123 1.00 83.12 168 GLU A CA 1
ATOM 1302 C C . GLU A 1 168 ? 15.513 8.219 -1.071 1.00 83.12 168 GLU A C 1
ATOM 1304 O O . GLU A 1 168 ? 14.304 8.047 -0.906 1.00 83.12 168 GLU A O 1
ATOM 1309 N N . VAL A 1 169 ? 16.045 8.484 -2.275 1.00 85.44 169 VAL A N 1
ATOM 1310 C CA . VAL A 1 169 ? 15.244 8.747 -3.486 1.00 85.44 169 VAL A CA 1
ATOM 1311 C C . VAL A 1 169 ? 15.342 7.622 -4.536 1.00 85.44 169 VAL A C 1
ATOM 1313 O O . VAL A 1 169 ? 16.335 7.530 -5.254 1.00 85.44 169 VAL A O 1
ATOM 1316 N N . ILE A 1 170 ? 14.309 6.770 -4.663 1.00 86.00 170 ILE A N 1
ATOM 1317 C CA . ILE A 1 170 ? 14.239 5.675 -5.661 1.00 86.00 170 ILE A CA 1
ATOM 1318 C C . ILE A 1 170 ? 13.271 6.020 -6.804 1.00 86.00 170 ILE A C 1
ATOM 1320 O O . ILE A 1 170 ? 12.059 5.831 -6.682 1.00 86.00 170 ILE A O 1
ATOM 1324 N N . PHE A 1 171 ? 13.826 6.478 -7.924 1.00 84.81 171 PHE A N 1
ATOM 1325 C CA . PHE A 1 171 ? 13.124 6.750 -9.184 1.00 84.81 171 PHE A CA 1
ATOM 1326 C C . PHE A 1 171 ? 12.870 5.479 -10.025 1.00 84.81 171 PHE A C 1
ATOM 1328 O O . PHE A 1 171 ? 13.654 4.530 -9.966 1.00 84.81 171 PHE A O 1
ATOM 1335 N N . SER A 1 172 ? 11.816 5.450 -10.856 1.00 84.06 172 SER A N 1
ATOM 1336 C CA . SER A 1 172 ? 11.503 4.295 -11.720 1.00 84.06 172 SER A CA 1
ATOM 1337 C C . SER A 1 172 ? 10.849 4.673 -13.057 1.00 84.06 172 SER A C 1
ATOM 1339 O O . SER A 1 172 ? 9.929 5.483 -13.107 1.00 84.06 172 SER A O 1
ATOM 1341 N N . ASN A 1 173 ? 11.299 4.043 -14.151 1.00 85.62 173 ASN A N 1
ATOM 1342 C CA . ASN A 1 173 ? 10.924 4.370 -15.538 1.00 85.62 173 ASN A CA 1
ATOM 1343 C C . ASN A 1 173 ? 11.169 5.847 -15.882 1.00 85.62 173 ASN A C 1
ATOM 1345 O O . ASN A 1 173 ? 10.268 6.582 -16.289 1.00 85.62 173 ASN A O 1
ATOM 1349 N N . VAL A 1 174 ? 12.424 6.253 -15.698 1.00 80.00 174 VAL A N 1
ATOM 1350 C CA . VAL A 1 174 ? 12.891 7.630 -15.834 1.00 80.00 174 VAL A CA 1
ATOM 1351 C C . VAL A 1 174 ? 13.877 7.781 -16.981 1.00 80.00 174 VAL A C 1
ATOM 1353 O O . VAL A 1 174 ? 14.738 6.924 -17.176 1.00 80.00 174 VAL A O 1
ATOM 1356 N N . LEU A 1 175 ? 13.801 8.896 -17.711 1.00 82.44 175 LEU A N 1
ATOM 1357 C CA . LEU A 1 175 ? 14.951 9.360 -18.488 1.00 82.44 175 LEU A CA 1
ATOM 1358 C C . LEU A 1 175 ? 16.069 9.756 -17.506 1.00 82.44 175 LEU A C 1
ATOM 1360 O O . LEU A 1 175 ? 15.780 10.154 -16.379 1.00 82.44 175 LEU A O 1
ATOM 1364 N N . ILE A 1 176 ? 17.328 9.677 -17.929 1.00 80.19 176 ILE A N 1
ATOM 1365 C CA . ILE A 1 176 ? 18.472 10.248 -17.209 1.00 80.19 176 ILE A CA 1
ATOM 1366 C C . ILE A 1 176 ? 19.184 11.211 -18.163 1.00 80.19 176 ILE A C 1
ATOM 1368 O O . ILE A 1 176 ? 19.457 10.857 -19.307 1.00 80.19 176 ILE A O 1
ATOM 1372 N N . ASN A 1 177 ? 19.486 12.418 -17.694 1.00 80.12 177 ASN A N 1
ATOM 1373 C CA . ASN A 1 177 ? 20.241 13.448 -18.398 1.00 80.12 177 ASN A CA 1
ATOM 1374 C C . ASN A 1 177 ? 21.274 14.045 -17.431 1.00 80.12 177 ASN A C 1
ATOM 1376 O O . ASN A 1 177 ? 20.905 14.472 -16.342 1.00 80.12 177 ASN A O 1
ATOM 1380 N N . ASN A 1 178 ? 22.562 14.053 -17.790 1.00 83.50 178 ASN A N 1
ATOM 1381 C CA . ASN A 1 178 ? 23.655 14.558 -16.939 1.00 83.50 178 ASN A CA 1
ATOM 1382 C C . ASN A 1 178 ? 23.625 14.026 -15.484 1.00 83.50 178 ASN A C 1
ATOM 1384 O O . ASN A 1 178 ? 23.850 14.771 -14.533 1.00 83.50 178 ASN A O 1
ATOM 1388 N N . HIS A 1 179 ? 23.323 12.732 -15.312 1.00 78.44 179 HIS A N 1
ATOM 1389 C CA . HIS A 1 179 ? 23.138 12.047 -14.017 1.00 78.44 179 HIS A CA 1
ATOM 1390 C C . HIS A 1 179 ? 21.968 12.555 -13.143 1.00 78.44 179 HIS A C 1
ATOM 1392 O O . HIS A 1 179 ? 21.852 12.165 -11.984 1.00 78.44 179 HIS A O 1
ATOM 1398 N N . GLN A 1 180 ? 21.063 13.356 -13.707 1.00 74.50 180 GLN A N 1
ATOM 1399 C CA . GLN A 1 180 ? 19.793 13.785 -13.114 1.00 74.50 180 GLN A CA 1
ATOM 1400 C C . GLN A 1 180 ? 18.627 13.114 -13.867 1.00 74.50 180 GLN A C 1
ATOM 1402 O O . GLN A 1 180 ? 18.786 12.680 -15.006 1.00 74.50 180 GLN A O 1
ATOM 1407 N N . SER A 1 181 ? 17.458 12.965 -13.251 1.00 70.00 181 SER A N 1
ATOM 1408 C CA . SER A 1 181 ? 16.301 12.283 -13.856 1.00 70.00 181 SER A CA 1
ATOM 1409 C C . SER A 1 181 ? 15.546 13.187 -14.864 1.00 70.00 181 SER A C 1
ATOM 1411 O O . SER A 1 181 ? 15.613 14.403 -14.718 1.00 70.00 181 SER A O 1
ATOM 1413 N N . ALA A 1 182 ? 14.817 12.667 -15.891 1.00 66.69 182 ALA A N 1
ATOM 1414 C CA . ALA A 1 182 ? 13.758 13.471 -16.556 1.00 66.69 182 ALA A CA 1
ATOM 1415 C C . ALA A 1 182 ? 12.269 13.041 -16.893 1.00 66.69 182 ALA A C 1
ATOM 1417 O O . ALA A 1 182 ? 12.055 12.010 -17.527 1.00 66.69 182 ALA A O 1
ATOM 1418 N N . TRP A 1 183 ? 11.235 13.839 -16.478 1.00 70.62 183 TRP A N 1
ATOM 1419 C CA . TRP A 1 183 ? 9.754 13.800 -16.787 1.00 70.62 183 TRP A CA 1
ATOM 1420 C C . TRP A 1 183 ? 9.301 15.069 -17.553 1.00 70.62 183 TRP A C 1
ATOM 1422 O O . TRP A 1 183 ? 10.074 16.007 -17.757 1.00 70.62 183 TRP A O 1
ATOM 1432 N N . CYS A 1 184 ? 8.041 15.078 -18.004 1.00 55.47 184 CYS A N 1
ATOM 1433 C CA . CYS A 1 184 ? 7.375 16.185 -18.696 1.00 55.47 184 CYS A CA 1
ATOM 1434 C C . CYS A 1 184 ? 7.017 17.352 -17.750 1.00 55.47 184 CYS A C 1
ATOM 1436 O O . CYS A 1 184 ? 5.949 17.347 -17.149 1.00 55.47 184 CYS A O 1
ATOM 1438 N N . GLY A 1 185 ? 7.881 18.367 -17.658 1.00 56.94 185 GLY A N 1
ATOM 1439 C CA . GLY A 1 185 ? 7.642 19.566 -16.831 1.00 56.94 185 GLY A CA 1
ATOM 1440 C C . GLY A 1 185 ? 8.708 19.833 -15.764 1.00 56.94 185 GLY A C 1
ATOM 1441 O O . GLY A 1 185 ? 8.360 20.276 -14.675 1.00 56.94 185 GLY A O 1
ATOM 1442 N N . LEU A 1 186 ? 9.986 19.547 -16.067 1.00 49.25 186 LEU A N 1
ATOM 1443 C CA . LEU A 1 186 ? 11.051 19.291 -15.071 1.00 49.25 186 LEU A CA 1
ATOM 1444 C C . LEU A 1 186 ? 10.759 17.983 -14.260 1.00 49.25 186 LEU A C 1
ATOM 1446 O O . LEU A 1 186 ? 9.703 17.441 -14.524 1.00 49.25 186 LEU A O 1
ATOM 1450 N N . PRO A 1 187 ? 11.746 17.242 -13.672 1.00 33.97 187 PRO A N 1
ATOM 1451 C CA . PRO A 1 187 ? 11.901 15.851 -14.208 1.00 33.97 187 PRO A CA 1
ATOM 1452 C C . PRO A 1 187 ? 12.492 14.749 -13.191 1.00 33.97 187 PRO A C 1
ATOM 1454 O O . PRO A 1 187 ? 13.342 15.117 -12.397 1.00 33.97 187 PRO A O 1
ATOM 1457 N N . SER A 1 188 ? 12.195 13.411 -13.020 1.00 46.81 188 SER A N 1
ATOM 1458 C CA . SER A 1 188 ? 11.401 12.292 -13.663 1.00 46.81 188 SER A CA 1
ATOM 1459 C C . SER A 1 188 ? 10.591 11.272 -12.797 1.00 46.81 188 SER A C 1
ATOM 1461 O O . SER A 1 188 ? 10.757 11.248 -11.591 1.00 46.81 188 SER A O 1
ATOM 1463 N N . LEU A 1 189 ? 9.743 10.442 -13.451 1.00 37.34 189 LEU A N 1
ATOM 1464 C CA . LEU A 1 189 ? 8.671 9.524 -13.002 1.00 37.34 189 LEU A CA 1
ATOM 1465 C C . LEU A 1 189 ? 8.931 8.578 -11.801 1.00 37.34 189 LEU A C 1
ATOM 1467 O O . LEU A 1 189 ? 10.048 8.164 -11.519 1.00 37.34 189 LEU A O 1
ATOM 1471 N N . ILE A 1 190 ? 7.803 8.187 -11.183 1.00 50.25 190 ILE A N 1
ATOM 1472 C CA . ILE A 1 190 ? 7.579 7.180 -10.124 1.00 50.25 190 ILE A CA 1
ATOM 1473 C C . ILE A 1 190 ? 8.636 7.169 -9.016 1.00 50.25 190 ILE A C 1
ATOM 1475 O O . ILE A 1 190 ? 9.734 6.648 -9.186 1.00 50.25 190 ILE A O 1
ATOM 1479 N N . PHE A 1 191 ? 8.239 7.628 -7.831 1.00 53.09 191 PHE A N 1
ATOM 1480 C CA . PHE A 1 191 ? 9.119 7.714 -6.670 1.00 53.09 191 PHE A CA 1
ATOM 1481 C C . PHE A 1 191 ? 8.518 7.026 -5.431 1.00 53.09 191 PHE A C 1
ATOM 1483 O O . PHE A 1 191 ? 7.316 7.138 -5.183 1.00 53.09 191 PHE A O 1
ATOM 1490 N N . PHE A 1 192 ? 9.361 6.323 -4.662 1.00 48.12 192 PHE A N 1
ATOM 1491 C CA . PHE A 1 192 ? 9.109 5.879 -3.286 1.00 48.12 192 PHE A CA 1
ATOM 1492 C C . PHE A 1 192 ? 9.811 6.788 -2.254 1.00 48.12 192 PHE A C 1
ATOM 1494 O O . PHE A 1 192 ? 10.962 6.532 -1.902 1.00 48.12 192 PHE A O 1
ATOM 1501 N N . LEU A 1 193 ? 9.133 7.826 -1.746 1.00 47.91 193 LEU A N 1
ATOM 1502 C CA . LEU A 1 193 ? 9.606 8.549 -0.553 1.00 47.91 193 LEU A CA 1
ATOM 1503 C C . LEU A 1 193 ? 9.612 7.599 0.636 1.00 47.91 193 LEU A C 1
ATOM 1505 O O . LEU A 1 193 ? 8.635 6.880 0.832 1.00 47.91 193 LEU A O 1
ATOM 1509 N N . ARG A 1 194 ? 10.618 7.708 1.501 1.00 39.56 194 ARG A N 1
ATOM 1510 C CA . ARG A 1 194 ? 10.527 7.251 2.890 1.00 39.56 194 ARG A CA 1
ATOM 1511 C C . ARG A 1 194 ? 10.118 8.423 3.784 1.00 39.56 194 ARG A C 1
ATOM 1513 O O . ARG A 1 194 ? 10.705 9.496 3.682 1.00 39.56 194 ARG A O 1
ATOM 1520 N N . GLN A 1 195 ? 9.123 8.191 4.642 1.00 35.56 195 GLN A N 1
ATOM 1521 C CA . GLN A 1 195 ? 8.789 9.050 5.789 1.00 35.56 195 GLN A CA 1
ATOM 1522 C C . GLN A 1 195 ? 9.460 8.502 7.057 1.00 35.56 195 GLN A C 1
ATOM 1524 O O . GLN A 1 195 ? 9.574 7.253 7.161 1.00 35.56 195 GLN A O 1
#

Organism: NCBI:txid412755

InterPro domains:
  IPR008209 Phosphoenolpyruvate carboxykinase, GTP-utilising [PTHR11561] (5-186)
  IPR008210 Phosphoenolpyruvate carboxykinase, N-terminal [G3DSA:3.40.449.10] (1-78)
  IPR008210 Phosphoenolpyruvate carboxykinase, N-terminal [SSF68923] (4-78)
  IPR013035 Phosphoenolpyruvate carboxykinase, C-terminal [G3DSA:3.90.228.20] (79-186)
  IPR018091 Phosphoenolpyruvate carboxykinase, GTP-utilising, conserved site [PS00505] (103-111)
  IPR035077 Phosphoenolpyruvate carboxykinase, C-terminal P-loop domain [PF00821] (79-183)
  IPR035078 Phosphoenolpyruvate carboxykinase, GTP-utilising, N-terminal [PF17297] (1-75)

Sequence (195 aa):
RPAYEEFKKLNGSPDFFFFLHSAGRLENGVSVDIDKRRIYIDLEENRVYSINNQYAGNSLGLKKLAFRLAINKAQREGWLAEHMFIMGVHGPGGRITYFTGAYPSACGKTSTAMIPGQTVVGDDIAYLKKINGVIRAVNMESGIFGIIHSVNSENDPVIFQALTSPGEVIFSNVLINNHQSAWCGLPSLIFFLRQ

pLDDT: mean 86.47, std 12.64, range [33.97, 97.25]